Protein AF-0000000067176429 (afdb_homodimer)

Sequence (352 aa):
MGLAAALTGHLAGAGLPWTVAIGMVVPLALAALPRFVLAVVRGARTPGPRESTAADMSGLEFEDYVARIARSCGLPVIMTPLSGDWGVDLIVGRRPHRIAIQCKRQSRPVGAGAVQEVVAGAPMQDCTRTMVVSNNEFTPAARKLAELHGCELVGGDDLPRLRSILRRAAADGSRAMGLAAALTGHLAGAGLPWTVAIGMVVPLALAALPRFVLAVVRGARTPGPRESTAADMSGLEFEDYVARIARSCGLPVIMTPLSGDWGVDLIVGRRPHRIAIQCKRQSRPVGAGAVQEVVAGAPMQDCTRTMVVSNNEFTPAARKLAELHGCELVGGDDLPRLRSILRRAAADGSRA

InterPro domains:
  IPR007560 Restriction endonuclease type IV, Mrr [PF04471] (56-161)
  IPR011335 Restriction endonuclease type II-like [SSF52980] (58-161)
  IPR011856 tRNA endonuclease-like domain superfamily [G3D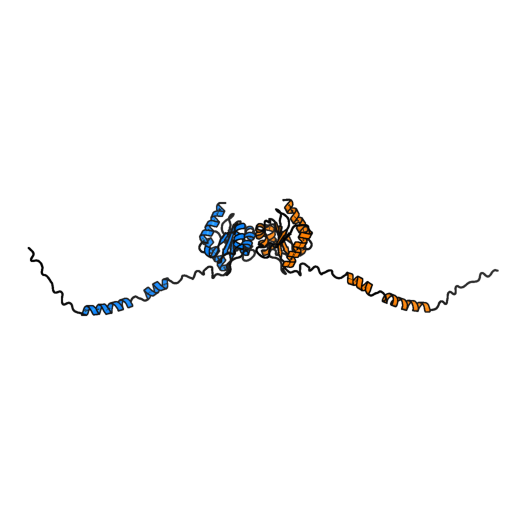SA:3.40.1350.10] (50-169)
  IPR052906 Type IV Methyl-Directed Restriction Enzyme [PTHR30015] (55-162)

pLDDT: mean 80.48, std 24.22, range [22.91, 99.0]

Secondary structure (DSSP, 8-state):
-----------TT--THHHHHHHHHHHHHHHTS-HHHHHHHHHT----S----GGG--HHHHHHHHHHHHHHTT--EEEPPSSS-TT--EEES-TTS-EEEEEE--SS-B-HHHHHHHHHHGGGGT-SEEEEEESS-B-HHHHHHHHHHTEEEE-GGGGGGHHHHHHHHHHHHHH-/---------------THHHHHHHHHHHHHHHTS-HHHHHHHHHT----S----GGG--HHHHHHHHHHHHHHTT--EEEPPSSS-TT--EEES-TTS-EEEEEE--SS-B-HHHHHHHHHHGGGGT-SEEEEEESS-B-HHHHHHHHHHTEEEE-GGGGGGHHHHHHHHHHHHHH-

Nearest PDB structures (foldseek):
  1xmx-assembly1_A  TM=8.021E-01  e=2.270E-04  Vibrio cholerae
  4r28-assembly1_B  TM=6.548E-01  e=1.645E-04  Mycobacterium sp. JLS
  4oc8-assembly1_B  TM=5.443E-01  e=7.238E-04  Azoarcus olearius
  8bao-assembly1_B  TM=6.167E-01  e=5.421E-02  Dysgonamonadaceae bacterium
  6vsu-assembly1_A  TM=4.215E-01  e=5.512E-01  Arabidopsis thaliana

Organism: Mycolicibacterium smegmatis (strain ATCC 700084 / mc(2)155) (NCBI:txid246196)

Radius of gyration: 45.53 Å; Cα contacts (8 Å, |Δi|>4): 513; chains: 2; bounding box: 123×175×111 Å

Structure (mmCIF, N/CA/C/O backbone):
data_AF-0000000067176429-model_v1
#
loop_
_entity.id
_entity.type
_entity.pdbx_description
1 polymer 'Restriction endonuclease family protein'
#
loop_
_atom_site.group_PDB
_atom_site.id
_atom_site.type_symbol
_atom_site.label_atom_id
_atom_site.label_alt_id
_atom_site.label_comp_id
_atom_site.label_asym_id
_atom_site.label_entity_id
_atom_site.label_seq_id
_atom_site.pdbx_PDB_ins_code
_atom_site.Cartn_x
_atom_site.Cartn_y
_atom_site.Cartn_z
_atom_site.occupancy
_atom_site.B_iso_or_equiv
_atom_site.auth_seq_id
_atom_site.auth_comp_id
_atom_site.auth_asym_id
_atom_site.auth_atom_id
_atom_site.pdbx_PDB_model_num
ATOM 1 N N . MET A 1 1 ? 58.906 -79.875 -50.719 1 25.08 1 MET A N 1
ATOM 2 C CA . MET A 1 1 ? 58.625 -78.438 -50.875 1 25.08 1 MET A CA 1
ATOM 3 C C . MET A 1 1 ? 57.344 -78.25 -51.719 1 25.08 1 MET A C 1
ATOM 5 O O . MET A 1 1 ? 56.906 -79.25 -52.375 1 25.08 1 MET A O 1
ATOM 9 N N . GLY A 1 2 ? 57.125 -77.062 -52.344 1 26.03 2 GLY A N 1
ATOM 10 C CA . GLY A 1 2 ? 56.281 -75.875 -52.375 1 26.03 2 GLY A CA 1
ATOM 11 C C . GLY A 1 2 ? 55.375 -75.812 -53.594 1 26.03 2 GLY A C 1
ATOM 12 O O . GLY A 1 2 ? 54.875 -74.75 -53.969 1 26.03 2 GLY A O 1
ATOM 13 N N . LEU A 1 3 ? 55.312 -76.812 -54.406 1 34.38 3 LEU A N 1
ATOM 14 C CA . LEU A 1 3 ? 54.875 -76.438 -55.75 1 34.38 3 LEU A CA 1
ATOM 15 C C . LEU A 1 3 ? 53.406 -76.062 -55.781 1 34.38 3 LEU A C 1
ATOM 17 O O . LEU A 1 3 ? 52.562 -76.938 -55.969 1 34.38 3 LEU A O 1
ATOM 21 N N . ALA A 1 4 ? 52.969 -75.312 -54.562 1 29.77 4 ALA A N 1
ATOM 22 C CA . ALA A 1 4 ? 51.5 -75.188 -54.562 1 29.77 4 ALA A CA 1
ATOM 23 C C . ALA A 1 4 ? 51 -74.562 -55.844 1 29.77 4 ALA A C 1
ATOM 25 O O . ALA A 1 4 ? 51.75 -74 -56.594 1 29.77 4 ALA A O 1
ATOM 26 N N . ALA A 1 5 ? 49.875 -73.688 -55.688 1 30.83 5 ALA A N 1
ATOM 27 C CA . ALA A 1 5 ? 48.438 -73.562 -56 1 30.83 5 ALA A CA 1
ATOM 28 C C . ALA A 1 5 ? 48.188 -72.5 -57.031 1 30.83 5 ALA A C 1
ATOM 30 O O . ALA A 1 5 ? 48.281 -71.312 -56.719 1 30.83 5 ALA A O 1
ATOM 31 N N . ALA A 1 6 ? 48.594 -72.562 -58.219 1 31.81 6 ALA A N 1
ATOM 32 C CA . ALA A 1 6 ? 48.5 -71.5 -59.281 1 31.81 6 ALA A CA 1
ATOM 33 C C . ALA A 1 6 ? 47.062 -71.188 -59.625 1 31.81 6 ALA A C 1
ATOM 35 O O . ALA A 1 6 ? 46.688 -71.125 -60.781 1 31.81 6 ALA A O 1
ATOM 36 N N .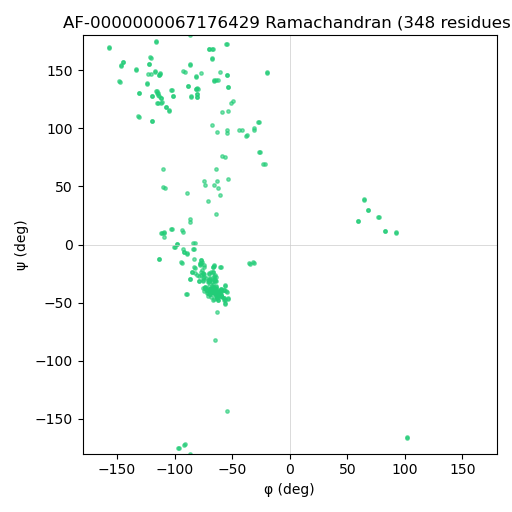 LEU A 1 7 ? 45.969 -71.375 -58.719 1 30.08 7 LEU A N 1
ATOM 37 C CA . LEU A 1 7 ? 44.625 -71.375 -59.344 1 30.08 7 LEU A CA 1
ATOM 38 C C . LEU A 1 7 ? 44.25 -69.938 -59.75 1 30.08 7 LEU A C 1
ATOM 40 O O . LEU A 1 7 ? 43.969 -69.125 -58.906 1 30.08 7 LEU A O 1
ATOM 44 N N . THR A 1 8 ? 45.031 -69.125 -60.469 1 35.91 8 THR A N 1
ATOM 45 C CA . THR A 1 8 ? 44.625 -67.812 -60.812 1 35.91 8 THR A CA 1
ATOM 46 C C . THR A 1 8 ? 43.406 -67.812 -61.719 1 35.91 8 THR A C 1
ATOM 48 O O . THR A 1 8 ? 43.469 -68.25 -62.844 1 35.91 8 THR A O 1
ATOM 51 N N . GLY A 1 9 ? 42.188 -68.312 -61.188 1 29.77 9 GLY A N 1
ATOM 52 C CA . GLY A 1 9 ? 40.969 -68.375 -62 1 29.77 9 GLY A CA 1
ATOM 53 C C . GLY A 1 9 ? 40.531 -67.062 -62.531 1 29.77 9 GLY A C 1
ATOM 54 O O . GLY A 1 9 ? 40.625 -66.062 -61.844 1 29.77 9 GLY A O 1
ATOM 55 N N . HIS A 1 10 ? 40.562 -66.875 -63.875 1 34.16 10 HIS A N 1
ATOM 56 C CA . HIS A 1 10 ? 40.188 -65.875 -64.812 1 34.16 10 HIS A CA 1
ATOM 57 C C . HIS A 1 10 ? 38.75 -65.438 -64.688 1 34.16 10 HIS A C 1
ATOM 59 O O . HIS A 1 10 ? 37.812 -66.188 -65 1 34.16 10 HIS A O 1
ATOM 65 N N . LEU A 1 11 ? 38.25 -64.938 -63.469 1 34.5 11 LEU A N 1
ATOM 66 C CA . LEU A 1 11 ? 36.906 -64.5 -63.344 1 34.5 11 LEU A CA 1
ATOM 67 C C . LEU A 1 11 ? 36.625 -63.344 -64.312 1 34.5 11 LEU A C 1
ATOM 69 O O . LEU A 1 11 ? 35.844 -62.438 -64 1 34.5 11 LEU A O 1
ATOM 73 N N . ALA A 1 12 ? 37.062 -63.344 -65.562 1 33.28 12 ALA A N 1
ATOM 74 C CA . ALA A 1 12 ? 37.062 -62.156 -66.438 1 33.28 12 ALA A CA 1
ATOM 75 C C . ALA A 1 1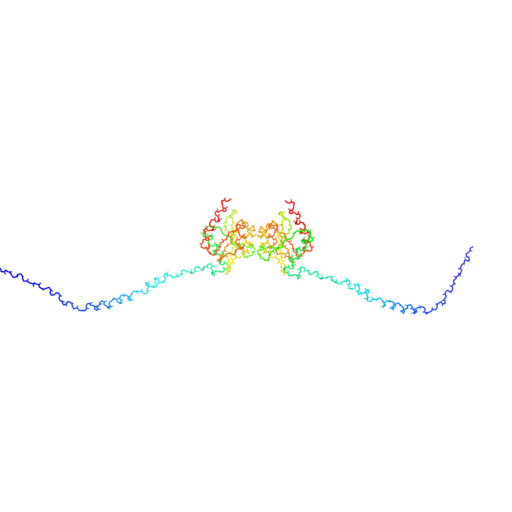2 ? 35.625 -61.688 -66.688 1 33.28 12 ALA A C 1
ATOM 77 O O . ALA A 1 12 ? 35.344 -60.5 -66.75 1 33.28 12 ALA A O 1
ATOM 78 N N . GLY A 1 13 ? 34.719 -62.531 -67.25 1 37.84 13 GLY A N 1
ATOM 79 C CA . GLY A 1 13 ? 33.906 -62.094 -68.375 1 37.84 13 GLY A CA 1
ATOM 80 C C . GLY A 1 13 ? 32.688 -61.312 -67.938 1 37.84 13 GLY A C 1
ATOM 81 O O . GLY A 1 13 ? 31.734 -61.125 -68.688 1 37.84 13 GLY A O 1
ATOM 82 N N . ALA A 1 14 ? 32.25 -61.25 -66.625 1 41.72 14 ALA A N 1
ATOM 83 C CA . ALA A 1 14 ? 30.891 -60.781 -66.438 1 41.72 14 ALA A CA 1
ATOM 84 C C . ALA A 1 14 ? 30.75 -59.312 -66.812 1 41.72 14 ALA A C 1
ATOM 86 O O . ALA A 1 14 ? 31.5 -58.469 -66.312 1 41.72 14 ALA A O 1
ATOM 87 N N . GLY A 1 15 ? 30.188 -58.938 -68 1 37.78 15 GLY A N 1
ATOM 88 C CA . GLY A 1 15 ? 29.953 -57.75 -68.812 1 37.78 15 GLY A CA 1
ATOM 89 C C . GLY A 1 15 ? 29.188 -56.688 -68 1 37.78 15 GLY A C 1
ATOM 90 O O . GLY A 1 15 ? 28.656 -56.938 -66.938 1 37.78 15 GLY A O 1
ATOM 91 N N . LEU A 1 16 ? 29.031 -55.375 -68.625 1 45.28 16 LEU A N 1
ATOM 92 C CA . LEU A 1 16 ? 28.734 -53.969 -68.438 1 45.28 16 LEU A CA 1
ATOM 93 C C . LEU A 1 16 ? 27.281 -53.781 -68 1 45.28 16 LEU A C 1
ATOM 95 O O . LEU A 1 16 ? 26.953 -52.812 -67.312 1 45.28 16 LEU A O 1
ATOM 99 N N . PRO A 1 17 ? 26.406 -54.75 -68.312 1 49.88 17 PRO A N 1
ATOM 100 C CA . PRO A 1 17 ? 25.031 -54.25 -68.25 1 49.88 17 PRO A CA 1
ATOM 101 C C . PRO A 1 17 ? 24.531 -54.062 -66.812 1 49.88 17 PRO A C 1
ATOM 103 O O . PRO A 1 17 ? 23.578 -53.312 -66.625 1 49.88 17 PRO A O 1
ATOM 106 N N . TRP A 1 18 ? 25.25 -54.719 -65.875 1 49.28 18 TRP A N 1
ATOM 107 C CA . TRP A 1 18 ? 24.641 -54.656 -64.562 1 49.28 18 TRP A CA 1
ATOM 108 C C . TRP A 1 18 ? 24.891 -53.312 -63.906 1 49.28 18 TRP A C 1
ATOM 110 O O . TRP A 1 18 ? 24.203 -52.938 -62.938 1 49.28 18 TRP A O 1
ATOM 120 N N . THR A 1 19 ? 25.922 -52.531 -64.438 1 49.88 19 THR A N 1
ATOM 121 C CA . THR A 1 19 ? 26.219 -51.25 -63.812 1 49.88 19 THR A CA 1
ATOM 122 C C . THR A 1 19 ? 25.094 -50.25 -64.062 1 49.88 19 THR A C 1
ATOM 124 O O . THR A 1 19 ? 24.844 -49.375 -63.219 1 49.88 19 THR A O 1
ATOM 127 N N . VAL A 1 20 ? 24.422 -50.438 -65.25 1 48.91 20 VAL A N 1
ATOM 128 C CA . VAL A 1 20 ? 23.484 -49.375 -65.625 1 48.91 20 VAL A CA 1
ATOM 129 C C . VAL A 1 20 ? 22.172 -49.531 -64.875 1 48.91 20 VAL A C 1
ATOM 131 O O . VAL A 1 20 ? 21.469 -48.562 -64.562 1 48.91 20 VAL A O 1
ATOM 134 N N . ALA A 1 21 ? 21.922 -50.844 -64.5 1 49.06 21 ALA A N 1
ATOM 135 C CA . ALA A 1 21 ? 20.609 -51.031 -63.906 1 49.06 21 ALA A CA 1
ATOM 136 C C . ALA A 1 21 ? 20.594 -50.469 -62.469 1 49.06 21 ALA A C 1
ATOM 138 O O . ALA A 1 21 ? 19.594 -49.938 -62 1 49.06 21 ALA A O 1
ATOM 139 N N . ILE A 1 22 ? 21.828 -50.438 -61.844 1 51.81 22 ILE A N 1
ATOM 140 C CA . ILE A 1 22 ? 21.859 -49.969 -60.469 1 51.81 22 ILE A CA 1
ATOM 141 C C . ILE A 1 22 ? 21.703 -48.438 -60.438 1 51.81 22 ILE A C 1
ATOM 143 O O . ILE A 1 22 ? 21.047 -47.906 -59.562 1 51.81 22 ILE A O 1
ATOM 147 N N . GLY A 1 23 ? 22.078 -47.812 -61.531 1 51.22 23 GLY A N 1
ATOM 148 C CA . GLY A 1 23 ? 22.016 -46.344 -61.594 1 51.22 23 GLY A CA 1
ATOM 149 C C . GLY A 1 23 ? 20.609 -45.812 -61.594 1 51.22 23 GLY A C 1
ATOM 150 O O . GLY A 1 23 ? 20.328 -44.75 -61 1 51.22 23 GLY A O 1
ATOM 151 N N . MET A 1 24 ? 19.703 -46.562 -62.375 1 56.19 24 MET A N 1
ATOM 152 C CA . MET A 1 24 ? 18.391 -45.969 -62.562 1 56.19 24 MET A CA 1
ATOM 153 C C . MET A 1 24 ? 17.453 -46.344 -61.406 1 56.19 24 MET A C 1
ATOM 155 O O . MET A 1 24 ? 16.516 -45.625 -61.094 1 56.19 24 MET A O 1
ATOM 159 N N . VAL A 1 25 ? 17.672 -47.531 -60.812 1 55.81 25 VAL A N 1
ATOM 160 C CA . VAL A 1 25 ? 16.688 -48 -59.844 1 55.81 25 VAL A CA 1
ATOM 161 C C . VAL A 1 25 ? 16.875 -47.25 -58.5 1 55.81 25 VAL A C 1
ATOM 163 O O . VAL A 1 25 ? 15.891 -46.969 -57.812 1 55.81 25 VAL A O 1
ATOM 166 N N . VAL A 1 26 ? 18.047 -46.781 -58.219 1 55.97 26 VAL A N 1
ATOM 167 C CA . VAL A 1 26 ? 18.297 -46.125 -56.938 1 55.97 26 VAL A CA 1
ATOM 168 C C . VAL A 1 26 ? 17.562 -44.812 -56.875 1 55.97 26 VAL A C 1
ATOM 170 O O . VAL A 1 26 ? 16.891 -44.5 -55.875 1 55.97 26 VAL A O 1
ATOM 173 N N . PRO A 1 27 ? 17.641 -44 -58 1 60 27 PRO A N 1
ATOM 174 C CA . PRO A 1 27 ? 16.969 -42.688 -57.844 1 60 27 PRO A CA 1
ATOM 175 C C . PRO A 1 27 ? 15.453 -42.844 -57.781 1 60 27 PRO A C 1
ATOM 177 O O . PRO A 1 27 ? 14.797 -42.062 -57.062 1 60 27 PRO A O 1
ATOM 180 N N . LEU A 1 28 ? 14.891 -43.875 -58.406 1 55.25 28 LEU A N 1
ATOM 181 C CA . LEU A 1 28 ? 13.445 -44.031 -58.406 1 55.25 28 LEU A CA 1
ATOM 182 C C . LEU A 1 28 ? 12.961 -44.531 -57.031 1 55.25 28 LEU A C 1
ATOM 184 O O . LEU A 1 28 ? 11.922 -44.094 -56.531 1 55.25 28 LEU A O 1
ATOM 188 N N . ALA A 1 29 ? 13.734 -45.406 -56.406 1 54.59 29 ALA A N 1
ATOM 189 C CA . ALA A 1 29 ? 13.336 -45.875 -55.062 1 54.59 29 ALA A CA 1
ATOM 190 C C . ALA A 1 29 ? 13.43 -44.75 -54.031 1 54.59 29 ALA A C 1
ATOM 192 O O . ALA A 1 29 ? 12.578 -44.625 -53.156 1 54.59 29 ALA A O 1
ATOM 193 N N . LEU A 1 30 ? 14.398 -43.844 -54.25 1 55.56 30 LEU A N 1
ATOM 194 C CA . LEU A 1 30 ? 14.531 -42.719 -53.312 1 55.56 30 LEU A CA 1
ATOM 195 C C . LEU A 1 30 ? 13.43 -41.688 -53.531 1 55.56 30 LEU A C 1
ATOM 197 O O . LEU A 1 30 ? 12.969 -41.062 -52.562 1 55.56 30 LEU A O 1
ATOM 201 N N . ALA A 1 31 ? 12.977 -41.656 -54.812 1 54.16 31 ALA A N 1
ATOM 202 C CA . ALA A 1 31 ? 11.93 -40.656 -55.094 1 54.16 31 ALA A CA 1
ATOM 203 C C . ALA A 1 31 ? 10.586 -41.125 -54.562 1 54.16 31 ALA A C 1
ATOM 205 O O . ALA A 1 31 ? 9.68 -40.312 -54.344 1 54.16 31 ALA A O 1
ATOM 206 N N . ALA A 1 32 ? 10.359 -42.469 -54.375 1 49.16 32 ALA A N 1
ATOM 207 C CA . ALA A 1 32 ? 9.086 -42.938 -53.844 1 49.16 32 ALA A CA 1
ATOM 208 C C . ALA A 1 32 ? 9.062 -42.875 -52.312 1 49.16 32 ALA A C 1
ATOM 210 O O . ALA A 1 32 ? 8.148 -43.406 -51.688 1 49.16 32 ALA A O 1
ATOM 211 N N . LEU A 1 33 ? 10.109 -42.406 -51.688 1 53.41 33 LEU A N 1
ATOM 212 C CA . LEU A 1 33 ? 9.898 -42.156 -50.25 1 53.41 33 LEU A CA 1
ATOM 213 C C . LEU A 1 33 ? 8.688 -41.25 -50.031 1 53.41 33 LEU A C 1
ATOM 215 O O . LEU A 1 33 ? 8.602 -40.188 -50.594 1 53.41 33 LEU A O 1
ATOM 219 N N . PRO A 1 34 ? 7.465 -41.844 -49.75 1 53.75 34 PRO A N 1
ATOM 220 C CA . PRO A 1 34 ? 6.199 -41.125 -49.688 1 53.75 34 PRO A CA 1
ATOM 221 C C . PRO A 1 34 ? 6.27 -39.875 -48.812 1 53.75 34 PRO A C 1
ATOM 223 O O . PRO A 1 34 ? 6.992 -39.844 -47.812 1 53.75 34 PRO A O 1
ATOM 226 N N . ARG A 1 35 ? 5.914 -38.625 -49.406 1 52.69 35 ARG A N 1
ATOM 227 C CA . ARG A 1 35 ? 5.629 -37.344 -48.812 1 52.69 35 ARG A CA 1
ATOM 228 C C . ARG A 1 35 ? 4.91 -37.5 -47.469 1 52.69 35 ARG A C 1
ATOM 230 O O . ARG A 1 35 ? 4.816 -36.562 -46.688 1 52.69 35 ARG A O 1
ATOM 237 N N . PHE A 1 36 ? 4.367 -38.688 -47.188 1 50.31 36 PHE A N 1
ATOM 238 C CA . PHE A 1 36 ? 3.67 -38.938 -45.938 1 50.31 36 PHE A CA 1
ATOM 239 C C . PHE A 1 36 ? 4.656 -39 -44.781 1 50.31 36 PHE A C 1
ATOM 241 O O . PHE A 1 36 ? 4.391 -38.469 -43.688 1 50.31 36 PHE A O 1
ATOM 248 N N . VAL A 1 37 ? 5.828 -39.688 -45.062 1 53.03 37 VAL A N 1
ATOM 249 C CA . VAL A 1 37 ? 6.812 -39.75 -43.969 1 53.03 37 VAL A CA 1
ATOM 250 C C . VAL A 1 37 ? 7.332 -38.344 -43.688 1 53.03 37 VAL A C 1
ATOM 252 O O . VAL A 1 37 ? 7.496 -37.938 -42.531 1 53.03 37 VAL A O 1
ATOM 255 N N . LEU A 1 38 ? 7.48 -37.594 -44.781 1 52.19 38 LEU A N 1
ATOM 256 C CA . LEU A 1 38 ? 7.914 -36.219 -44.562 1 52.19 38 LEU A CA 1
ATOM 257 C C . LEU A 1 38 ? 6.809 -35.406 -43.906 1 52.19 38 LEU A C 1
ATOM 259 O O . LEU A 1 38 ? 7.074 -34.625 -43 1 52.19 38 LEU A O 1
ATOM 263 N N . ALA A 1 39 ? 5.52 -35.656 -44.312 1 49.22 39 ALA A N 1
ATOM 264 C CA . ALA A 1 39 ? 4.398 -34.906 -43.719 1 49.22 39 ALA A CA 1
ATOM 265 C C . ALA A 1 39 ? 4.18 -35.312 -42.281 1 49.22 39 ALA A C 1
ATOM 267 O O . ALA A 1 39 ? 3.861 -34.469 -41.438 1 49.22 39 ALA A O 1
ATOM 268 N N . VAL A 1 40 ? 4.352 -36.531 -41.906 1 47.34 40 VAL A N 1
ATOM 269 C CA . VAL A 1 40 ? 4.227 -37 -40.531 1 47.34 40 VAL A CA 1
ATOM 270 C C . VAL A 1 40 ? 5.34 -36.406 -39.688 1 47.34 40 VAL A C 1
ATOM 272 O O . VAL A 1 40 ? 5.098 -35.969 -38.562 1 47.34 40 VAL A O 1
ATOM 275 N N . VAL A 1 41 ? 6.559 -36.344 -40.25 1 49.06 41 VAL A N 1
ATOM 276 C CA . VAL A 1 41 ? 7.664 -35.75 -39.469 1 49.06 41 VAL A CA 1
ATOM 277 C C . VAL A 1 41 ? 7.477 -34.25 -39.375 1 49.06 41 VAL A C 1
ATOM 279 O O . VAL A 1 41 ? 7.758 -33.656 -38.344 1 49.06 41 VAL A O 1
ATOM 282 N N . ARG A 1 42 ? 7.02 -33.656 -40.469 1 48.47 42 ARG A N 1
ATOM 283 C CA . ARG A 1 42 ? 6.758 -32.219 -40.406 1 48.47 42 ARG A CA 1
ATOM 284 C C . ARG A 1 42 ? 5.492 -31.938 -39.594 1 48.47 42 ARG A C 1
ATOM 286 O O . ARG A 1 42 ? 5.348 -30.844 -39 1 48.47 42 ARG A O 1
ATOM 293 N N . GLY A 1 43 ? 4.484 -32.812 -39.75 1 45.94 43 GLY A N 1
ATOM 294 C CA . GLY A 1 43 ? 3.262 -32.625 -39 1 45.94 43 GLY A CA 1
ATOM 295 C C . GLY A 1 43 ? 3.467 -32.781 -37.5 1 45.94 43 GLY A C 1
ATOM 296 O O . GLY A 1 43 ? 2.604 -32.406 -36.688 1 45.94 43 GLY A O 1
ATOM 297 N N . ALA A 1 44 ? 4.367 -33.562 -37.094 1 46.12 44 ALA A N 1
ATOM 298 C CA . ALA A 1 44 ? 4.586 -33.781 -35.656 1 46.12 44 ALA A CA 1
ATOM 299 C C . ALA A 1 44 ? 5.055 -32.5 -35 1 46.12 44 ALA A C 1
ATOM 301 O O . ALA A 1 44 ? 5.098 -32.406 -33.75 1 46.12 44 ALA A O 1
ATOM 302 N N . ARG A 1 45 ? 5.695 -31.609 -35.75 1 45.31 45 ARG A N 1
ATOM 303 C CA . ARG A 1 45 ? 6.07 -30.406 -35.031 1 45.31 45 ARG A CA 1
ATOM 304 C C . ARG A 1 45 ? 4.934 -29.375 -35.031 1 45.31 45 ARG A C 1
ATOM 306 O O . ARG A 1 45 ? 4.98 -28.406 -35.781 1 45.31 45 ARG A O 1
ATOM 313 N N . THR A 1 46 ? 3.725 -29.766 -35.281 1 42.12 46 THR A N 1
ATOM 314 C CA . THR A 1 46 ? 2.783 -28.688 -35 1 42.12 46 THR A CA 1
ATOM 315 C C . THR A 1 46 ? 3.141 -27.953 -33.719 1 42.12 46 THR A C 1
ATOM 317 O O . THR A 1 46 ? 3.318 -28.594 -32.656 1 42.12 46 THR A O 1
ATOM 320 N N . PRO A 1 47 ? 3.814 -26.781 -33.719 1 41.66 47 PRO A N 1
ATOM 321 C CA . PRO A 1 47 ? 3.949 -26.172 -32.406 1 41.66 47 PRO A CA 1
ATOM 322 C C . PRO A 1 47 ? 2.695 -26.328 -31.531 1 41.66 47 PRO A C 1
ATOM 324 O O . PRO A 1 47 ? 1.578 -26.297 -32.062 1 41.66 47 PRO A O 1
ATOM 327 N N . GLY A 1 48 ? 2.482 -27.266 -30.688 1 39.69 48 GLY A N 1
ATOM 328 C CA . GLY A 1 48 ? 1.335 -27.219 -29.797 1 39.69 48 GLY A CA 1
ATOM 329 C C . GLY A 1 48 ? 0.755 -25.828 -29.641 1 39.69 48 GLY A C 1
ATOM 330 O O . GLY A 1 48 ? 1.346 -24.844 -30.094 1 39.69 48 GLY A O 1
ATOM 331 N N . PRO A 1 49 ? -0.589 -25.625 -29.422 1 43.34 49 PRO A N 1
ATOM 332 C CA . PRO A 1 49 ? -1.086 -24.266 -29.219 1 43.34 49 PRO A CA 1
ATOM 333 C C . PRO A 1 49 ? -0.059 -23.359 -28.547 1 43.34 49 PRO A C 1
ATOM 335 O O . PRO A 1 49 ? 0.643 -23.797 -27.625 1 43.34 49 PRO A O 1
ATOM 338 N N . ARG A 1 50 ? 0.655 -22.516 -29.219 1 46.16 50 ARG A N 1
ATOM 339 C CA . ARG A 1 50 ? 1.562 -21.516 -28.656 1 46.16 50 ARG A CA 1
ATOM 340 C C . ARG A 1 50 ? 1.18 -21.172 -27.219 1 46.16 50 ARG A C 1
ATOM 342 O O . ARG A 1 50 ? 0.12 -20.578 -26.984 1 46.16 50 ARG A O 1
ATOM 349 N N . GLU A 1 51 ? 1.34 -22.078 -26.219 1 50.12 51 GLU A N 1
ATOM 350 C CA . GLU A 1 51 ? 1.194 -21.609 -24.844 1 50.12 51 GLU A CA 1
ATOM 351 C C . GLU A 1 51 ? 1.53 -20.125 -24.734 1 50.12 51 GLU A C 1
ATOM 353 O O . GLU A 1 51 ? 2.65 -19.719 -25.031 1 50.12 51 GLU A O 1
ATOM 358 N N . SER A 1 52 ? 0.487 -19.281 -25.156 1 55.34 52 SER A N 1
ATOM 359 C CA . SER A 1 52 ? 0.727 -17.859 -24.969 1 55.34 52 SER A CA 1
ATOM 360 C C . SER A 1 52 ? 1.688 -17.609 -23.812 1 55.34 52 SER A C 1
ATOM 362 O O . SER A 1 52 ? 1.491 -18.125 -22.719 1 55.34 52 SER A O 1
ATOM 364 N N . THR A 1 53 ? 2.877 -17.266 -24.156 1 70.5 53 THR A N 1
ATOM 365 C CA . THR A 1 53 ? 3.855 -16.891 -23.141 1 70.5 53 THR A CA 1
ATOM 366 C C . THR A 1 53 ? 3.303 -15.789 -22.234 1 70.5 53 THR A C 1
ATOM 368 O O . THR A 1 53 ? 2.363 -15.086 -22.625 1 70.5 53 THR A O 1
ATOM 371 N N . ALA A 1 54 ? 3.443 -15.852 -20.984 1 74.31 54 ALA A N 1
ATOM 372 C CA . ALA A 1 54 ? 3.043 -14.828 -20.031 1 74.31 54 ALA A CA 1
ATOM 373 C C . ALA A 1 54 ? 3.15 -13.43 -20.625 1 74.31 54 ALA A C 1
ATOM 375 O O . ALA A 1 54 ? 2.396 -12.523 -20.266 1 74.31 54 ALA A O 1
ATOM 376 N N . ALA A 1 55 ? 3.85 -13.328 -21.719 1 74.69 55 ALA A N 1
ATOM 377 C CA . ALA A 1 55 ? 4.102 -12.023 -22.328 1 74.69 55 ALA A CA 1
ATOM 378 C C . ALA A 1 55 ? 2.928 -11.578 -23.188 1 74.69 55 ALA A C 1
ATOM 380 O O . ALA A 1 55 ? 2.734 -10.383 -23.422 1 74.69 55 ALA A O 1
ATOM 381 N N . ASP A 1 56 ? 2.113 -12.461 -23.594 1 84.06 56 ASP A N 1
ATOM 382 C CA . ASP A 1 56 ? 1.062 -12.102 -24.547 1 84.06 56 ASP A CA 1
ATOM 383 C C . ASP A 1 56 ? -0.31 -12.125 -23.875 1 84.06 56 ASP A C 1
ATOM 385 O O . ASP A 1 56 ? -1.326 -11.859 -24.516 1 84.06 56 ASP A O 1
ATOM 389 N N . MET A 1 57 ? -0.245 -12.227 -22.688 1 92.06 57 MET A N 1
ATOM 390 C CA . MET A 1 57 ? -1.492 -12.359 -21.953 1 92.06 57 MET A CA 1
ATOM 391 C C . MET A 1 57 ? -2.008 -10.992 -21.5 1 92.06 57 MET A C 1
ATOM 393 O O . MET A 1 57 ? -1.223 -10.07 -21.297 1 92.06 57 MET A O 1
ATOM 397 N N . SER A 1 58 ? -3.35 -10.953 -21.438 1 95.06 58 SER A N 1
ATOM 398 C CA . SER A 1 58 ? -3.93 -9.828 -20.719 1 95.06 58 SER A CA 1
ATOM 399 C C . SER A 1 58 ? -3.676 -9.953 -19.219 1 95.06 58 SER A C 1
ATOM 401 O O . SER A 1 58 ? -3.207 -10.992 -18.734 1 95.06 58 SER A O 1
ATOM 403 N N . GLY A 1 59 ? -3.941 -8.867 -18.5 1 95 59 GLY A N 1
ATOM 404 C CA . GLY A 1 59 ? -3.846 -8.938 -17.062 1 95 59 GLY A CA 1
ATOM 405 C C . GLY A 1 59 ? -4.664 -10.062 -16.453 1 95 59 GLY A C 1
ATOM 406 O O . GLY A 1 59 ? -4.156 -10.852 -15.656 1 95 59 GLY A O 1
ATOM 407 N N . LEU A 1 60 ? -5.875 -10.203 -16.859 1 94.44 60 LEU A N 1
ATOM 408 C CA . LEU A 1 60 ? -6.777 -11.227 -16.344 1 94.44 60 LEU A CA 1
ATOM 409 C C . LEU A 1 60 ? -6.289 -12.617 -16.719 1 94.44 60 LEU A C 1
ATOM 411 O O . LEU A 1 60 ? -6.375 -13.547 -15.914 1 94.44 60 LEU A O 1
ATOM 415 N N . GLU A 1 61 ? -5.801 -12.75 -17.906 1 96.19 61 GLU A N 1
ATOM 416 C CA . GLU A 1 61 ? -5.246 -14.031 -18.344 1 96.19 61 GLU A CA 1
ATOM 417 C C . GLU A 1 61 ? -4.02 -14.406 -17.516 1 96.19 61 GLU A C 1
ATOM 419 O O . GLU A 1 61 ? -3.793 -15.586 -17.234 1 96.19 61 GLU A O 1
ATOM 424 N N . PHE A 1 62 ? -3.234 -13.422 -17.219 1 97.94 62 PHE A N 1
ATOM 425 C CA . PHE A 1 62 ? -2.043 -13.664 -16.422 1 97.94 62 PHE A CA 1
ATOM 426 C C . PHE A 1 62 ? -2.424 -14.125 -15.016 1 97.94 62 PHE A C 1
ATOM 428 O O . PHE A 1 62 ? -1.797 -15.031 -14.461 1 97.94 62 PHE A O 1
ATOM 435 N N . GLU A 1 63 ? -3.436 -13.523 -14.406 1 97.81 63 GLU A N 1
ATOM 436 C CA . GLU A 1 63 ? -3.939 -14 -13.117 1 97.81 63 GLU A CA 1
ATOM 437 C C . GLU A 1 63 ? -4.359 -15.461 -13.195 1 97.81 63 GLU A C 1
ATOM 439 O O . GLU A 1 63 ? -4.023 -16.25 -12.312 1 97.81 63 GLU A O 1
ATOM 444 N N . ASP A 1 64 ? -5.07 -15.773 -14.219 1 97.5 64 ASP A N 1
ATOM 445 C CA . ASP A 1 64 ? -5.52 -17.141 -14.422 1 97.5 64 ASP A CA 1
ATOM 446 C C . ASP A 1 64 ? -4.332 -18.094 -14.586 1 97.5 64 ASP A C 1
ATOM 448 O O . ASP A 1 64 ? -4.367 -19.234 -14.109 1 97.5 64 ASP A O 1
ATOM 452 N N . TYR A 1 65 ? -3.412 -17.562 -15.32 1 97.94 65 TYR A N 1
ATOM 453 C CA . TYR A 1 65 ? -2.189 -18.328 -15.523 1 97.94 65 TYR A CA 1
ATOM 454 C C . TYR A 1 65 ? -1.536 -18.688 -14.195 1 97.94 65 TYR A C 1
ATOM 456 O O . TYR A 1 65 ? -1.191 -19.844 -13.953 1 97.94 65 TYR A O 1
ATOM 464 N N . VAL A 1 66 ? -1.382 -17.75 -13.289 1 98.62 66 VAL A N 1
ATOM 465 C CA . VAL A 1 66 ? -0.779 -17.969 -11.977 1 98.62 66 VAL A CA 1
ATOM 466 C C . VAL A 1 66 ? -1.64 -18.922 -11.164 1 98.62 66 VAL A C 1
ATOM 468 O O . VAL A 1 66 ? -1.119 -19.844 -10.516 1 98.62 66 VAL A O 1
ATOM 471 N N . ALA A 1 67 ? -2.941 -18.766 -11.195 1 98.75 67 ALA A N 1
ATOM 472 C CA . ALA A 1 67 ? -3.873 -19.625 -10.469 1 98.75 67 ALA A CA 1
ATOM 473 C C . ALA A 1 67 ? -3.754 -21.078 -10.93 1 98.75 67 ALA A C 1
ATOM 475 O O . ALA A 1 67 ? -3.764 -22 -10.109 1 98.75 67 ALA A O 1
ATOM 476 N N . ARG A 1 68 ? -3.654 -21.266 -12.219 1 98.38 68 ARG A N 1
ATOM 477 C CA . ARG A 1 68 ? -3.537 -22.609 -12.773 1 98.38 68 ARG A CA 1
ATOM 478 C C . ARG A 1 68 ? -2.271 -23.297 -12.281 1 98.38 68 ARG A C 1
ATOM 480 O O . ARG A 1 68 ? -2.295 -24.484 -11.945 1 98.38 68 ARG A O 1
ATOM 487 N N . ILE A 1 69 ? -1.219 -22.547 -12.258 1 98.25 69 ILE A N 1
ATOM 488 C CA . ILE A 1 69 ? 0.037 -23.109 -11.781 1 98.25 69 ILE A CA 1
ATOM 489 C C . ILE A 1 69 ? -0.103 -23.516 -10.312 1 98.25 69 ILE A C 1
ATOM 491 O O . ILE A 1 69 ? 0.311 -24.594 -9.914 1 98.25 69 ILE A O 1
ATOM 495 N N . ALA A 1 70 ? -0.709 -22.656 -9.477 1 98.56 70 ALA A N 1
ATOM 496 C CA . ALA A 1 70 ? -0.908 -22.969 -8.062 1 98.56 70 ALA A CA 1
ATOM 497 C C . ALA A 1 70 ? -1.757 -24.219 -7.887 1 98.56 70 ALA A C 1
ATOM 499 O O . ALA A 1 70 ? -1.429 -25.094 -7.082 1 98.56 70 ALA A O 1
ATOM 500 N N . ARG A 1 71 ? -2.818 -24.344 -8.688 1 98.31 71 ARG A N 1
ATOM 501 C CA . ARG A 1 71 ? -3.699 -25.516 -8.617 1 98.31 71 ARG A CA 1
ATOM 502 C C . ARG A 1 71 ? -2.965 -26.781 -9.023 1 98.31 71 ARG A C 1
ATOM 504 O O . ARG A 1 71 ? -3.189 -27.844 -8.445 1 98.31 71 ARG A O 1
ATOM 511 N N . SER A 1 72 ? -2.131 -26.578 -9.992 1 97.25 72 SER A N 1
ATOM 512 C CA . SER A 1 72 ? -1.394 -27.734 -10.477 1 97.25 72 SER A CA 1
ATOM 513 C C . SER A 1 72 ? -0.432 -28.266 -9.414 1 97.25 72 SER A C 1
ATOM 515 O O . SER A 1 72 ? 0.026 -29.406 -9.492 1 97.25 72 SER A O 1
ATOM 517 N N . CYS A 1 73 ? -0.118 -27.406 -8.414 1 95.5 73 CYS A N 1
ATOM 518 C CA . CYS A 1 73 ? 0.708 -27.797 -7.281 1 95.5 73 CYS A CA 1
ATOM 519 C C . CYS A 1 73 ? -0.128 -28.484 -6.211 1 95.5 73 CYS A C 1
ATOM 521 O O . CYS A 1 73 ? 0.398 -28.891 -5.172 1 95.5 73 CYS A O 1
ATOM 523 N N . GLY A 1 74 ? -1.369 -28.531 -6.453 1 96.88 74 GLY A N 1
ATOM 524 C CA . GLY A 1 74 ? -2.254 -29.094 -5.445 1 96.88 74 GLY A CA 1
ATOM 525 C C . GLY A 1 74 ? -2.645 -28.109 -4.367 1 96.88 74 GLY A C 1
ATOM 526 O O . GLY A 1 74 ? -3.148 -28.484 -3.312 1 96.88 74 GLY A O 1
ATOM 527 N N . LEU A 1 75 ? -2.365 -26.844 -4.559 1 97.56 75 LEU A N 1
ATOM 528 C CA . LEU A 1 75 ? -2.684 -25.828 -3.564 1 97.56 75 LEU A CA 1
ATOM 529 C C . LEU A 1 75 ? -4.09 -25.281 -3.777 1 97.56 75 LEU A C 1
ATOM 531 O O . LEU A 1 75 ? -4.512 -25.062 -4.918 1 97.56 75 LEU A O 1
ATOM 535 N N . PRO A 1 76 ? -4.828 -25.125 -2.703 1 97.88 76 PRO A N 1
ATOM 536 C CA . PRO A 1 76 ? -6.105 -24.438 -2.859 1 97.88 76 PRO A CA 1
ATOM 537 C C . PRO A 1 76 ? -5.934 -22.984 -3.301 1 97.88 76 PRO A C 1
ATOM 539 O O . PRO A 1 76 ? -5 -22.297 -2.865 1 97.88 76 PRO A O 1
ATOM 542 N N . VAL A 1 77 ? -6.859 -22.562 -4.195 1 98.62 77 VAL A N 1
ATOM 543 C CA . VAL A 1 77 ? -6.785 -21.219 -4.746 1 98.62 77 VAL A CA 1
ATOM 544 C C . VAL A 1 77 ? -8.148 -20.531 -4.637 1 98.62 77 VAL A C 1
ATOM 546 O O . VAL A 1 77 ? -9.172 -21.125 -4.977 1 98.62 77 VAL A O 1
ATOM 549 N N . ILE A 1 78 ? -8.164 -19.344 -4.129 1 98.19 78 ILE A N 1
ATOM 550 C CA . ILE A 1 78 ? -9.328 -18.453 -4.168 1 98.19 78 ILE A CA 1
ATOM 551 C C . ILE A 1 78 ? -9.023 -17.234 -5.027 1 98.19 78 ILE A C 1
ATOM 553 O O . ILE A 1 78 ? -8.062 -16.516 -4.762 1 98.19 78 ILE A O 1
ATOM 557 N N . MET A 1 79 ? -9.828 -17.031 -6.066 1 98.06 79 MET A N 1
ATOM 558 C CA . MET A 1 79 ? -9.734 -15.797 -6.824 1 98.06 79 MET A CA 1
ATOM 559 C C . MET A 1 79 ? -10.5 -14.672 -6.129 1 98.06 79 MET A C 1
ATOM 561 O O . MET A 1 79 ? -11.633 -14.867 -5.688 1 98.06 79 MET A O 1
ATOM 565 N N . THR A 1 80 ? -9.859 -13.523 -6.039 1 96.62 80 THR A N 1
ATOM 566 C CA . THR A 1 80 ? -10.586 -12.414 -5.422 1 96.62 80 THR A CA 1
ATOM 567 C C . THR A 1 80 ? -11.422 -11.672 -6.457 1 96.62 80 THR A C 1
ATOM 569 O O . THR A 1 80 ? -11.133 -11.734 -7.656 1 96.62 80 THR A O 1
ATOM 572 N N . PRO A 1 81 ? -12.422 -11.047 -6.004 1 91.62 81 PRO A N 1
ATOM 573 C CA . PRO A 1 81 ? -13.305 -10.359 -6.957 1 91.62 81 PRO A CA 1
ATOM 574 C C . PRO A 1 81 ? -12.625 -9.172 -7.637 1 91.62 81 PRO A C 1
ATOM 576 O O . PRO A 1 81 ? -11.555 -8.742 -7.211 1 91.62 81 PRO A O 1
ATOM 579 N N . LEU A 1 82 ? -13.273 -8.719 -8.625 1 82.44 82 LEU A N 1
ATOM 580 C CA . LEU A 1 82 ? -12.727 -7.629 -9.43 1 82.44 82 LEU A CA 1
ATOM 581 C C . LEU A 1 82 ? -12.711 -6.324 -8.641 1 82.44 82 LEU A C 1
ATOM 583 O O . LEU A 1 82 ? -11.859 -5.461 -8.867 1 82.44 82 LEU A O 1
ATOM 587 N N . SER A 1 83 ? -13.688 -6.191 -7.707 1 85.06 83 SER A N 1
ATOM 588 C CA . SER A 1 83 ? -13.742 -5.02 -6.84 1 85.06 83 SER A CA 1
ATOM 589 C C . SER A 1 83 ? -13.703 -5.422 -5.367 1 85.06 83 SER A C 1
ATOM 591 O O . SER A 1 83 ? -14.148 -6.512 -5.004 1 85.06 83 SER A O 1
ATOM 593 N N . GLY A 1 84 ? -13.086 -4.539 -4.633 1 88.62 84 GLY A N 1
ATOM 594 C CA . GLY A 1 84 ? -13 -4.863 -3.219 1 88.62 84 GLY A CA 1
ATOM 595 C C . GLY A 1 84 ? -11.945 -5.91 -2.912 1 88.62 84 GLY A C 1
ATOM 596 O O . GLY A 1 84 ? -12.094 -6.691 -1.971 1 88.62 84 GLY A O 1
ATOM 597 N N . ASP A 1 85 ? -11 -5.992 -3.812 1 92.31 85 ASP A N 1
ATOM 598 C CA . ASP A 1 85 ? -9.992 -7.035 -3.682 1 92.31 85 ASP A CA 1
ATOM 599 C C . ASP A 1 85 ? -8.805 -6.551 -2.85 1 92.31 85 ASP A C 1
ATOM 601 O O . ASP A 1 85 ? -7.922 -7.336 -2.502 1 92.31 85 ASP A O 1
ATOM 605 N N . TRP A 1 86 ? -8.734 -5.312 -2.502 1 96.5 86 TRP A N 1
ATOM 606 C CA . TRP A 1 86 ? -7.742 -4.688 -1.626 1 96.5 86 TRP A CA 1
ATOM 607 C C . TRP A 1 86 ? -6.336 -4.859 -2.188 1 96.5 86 TRP A C 1
ATOM 609 O O . TRP A 1 86 ? -5.359 -4.898 -1.434 1 96.5 86 TRP A O 1
ATOM 619 N N . GLY A 1 87 ? -6.191 -5.141 -3.494 1 97.06 87 GLY A N 1
ATOM 620 C CA . GLY A 1 87 ? -4.879 -5.297 -4.105 1 97.06 87 GLY A CA 1
ATOM 621 C C . GLY A 1 87 ? -4.395 -6.734 -4.121 1 97.06 87 GLY A C 1
ATOM 622 O O . GLY A 1 87 ? -3.23 -7 -4.418 1 97.06 87 GLY A O 1
ATOM 623 N N . VAL A 1 88 ? -5.344 -7.641 -3.768 1 98.62 88 VAL A N 1
ATOM 624 C CA . VAL A 1 88 ? -5.043 -9.07 -3.779 1 98.62 88 VAL A CA 1
ATOM 625 C C . VAL A 1 88 ? -5.816 -9.75 -4.902 1 98.62 88 VAL A C 1
ATOM 627 O O . VAL A 1 88 ? -7.051 -9.75 -4.902 1 98.62 88 VAL A O 1
ATOM 630 N N . ASP A 1 89 ? -5.07 -10.391 -5.762 1 98.38 89 ASP A N 1
ATOM 631 C CA . ASP A 1 89 ? -5.727 -11.016 -6.91 1 98.38 89 ASP A CA 1
ATOM 632 C C . ASP A 1 89 ? -6.141 -12.445 -6.594 1 98.38 89 ASP A C 1
ATOM 634 O O . ASP A 1 89 ? -7.227 -12.891 -6.977 1 98.38 89 ASP A O 1
ATOM 638 N N . LEU A 1 90 ? -5.32 -13.164 -5.953 1 98.31 90 LEU A N 1
ATOM 639 C CA . LEU A 1 90 ? -5.668 -14.523 -5.566 1 98.31 90 LEU A CA 1
ATOM 640 C C . LEU A 1 90 ? -5.02 -14.898 -4.238 1 98.31 90 LEU A C 1
ATOM 642 O O . LEU A 1 90 ? -4.074 -14.234 -3.799 1 98.31 90 LEU A O 1
ATOM 646 N N . ILE A 1 91 ? -5.605 -15.812 -3.543 1 98.69 91 ILE A N 1
ATOM 647 C CA . ILE A 1 91 ? -5.133 -16.359 -2.275 1 98.69 91 ILE A CA 1
ATOM 648 C C . ILE A 1 91 ? -4.781 -17.828 -2.445 1 98.69 91 ILE A C 1
ATOM 650 O O . ILE A 1 91 ? -5.574 -18.609 -2.99 1 98.69 91 ILE A O 1
ATOM 654 N N . VAL A 1 92 ? -3.604 -18.203 -1.982 1 98.56 92 VAL A N 1
ATOM 655 C CA . VAL A 1 92 ? -3.115 -19.562 -2.17 1 98.56 92 VAL A CA 1
ATOM 656 C C . VAL A 1 92 ? -2.777 -20.188 -0.814 1 98.56 92 VAL A C 1
ATOM 658 O O . VAL A 1 92 ? -2.191 -19.531 0.047 1 98.56 92 VAL A O 1
ATOM 661 N N . GLY A 1 93 ? -3.146 -21.453 -0.69 1 96.69 93 GLY A N 1
ATOM 662 C CA . GLY A 1 93 ? -2.791 -22.156 0.53 1 96.69 93 GLY A CA 1
ATOM 663 C C . GLY A 1 93 ? -3.943 -22.281 1.511 1 96.69 93 GLY A C 1
ATOM 664 O O . GLY A 1 93 ? -5.098 -22.047 1.147 1 96.69 93 GLY A O 1
ATOM 665 N N . ARG A 1 94 ? -3.582 -22.656 2.77 1 94.06 94 ARG A N 1
ATOM 666 C CA . ARG A 1 94 ? -4.586 -22.906 3.797 1 94.06 94 ARG A CA 1
ATOM 667 C C . ARG A 1 94 ? -4.359 -22.016 5.016 1 94.06 94 ARG A C 1
ATOM 669 O O . ARG A 1 94 ? -3.229 -21.609 5.289 1 94.06 94 ARG A O 1
ATOM 676 N N . ARG A 1 95 ? -5.449 -21.828 5.68 1 91.56 95 ARG A N 1
ATOM 677 C CA . ARG A 1 95 ? -5.344 -21.094 6.934 1 91.56 95 ARG A CA 1
ATOM 678 C C . ARG A 1 95 ? -4.531 -21.875 7.961 1 91.56 95 ARG A C 1
ATOM 680 O O . ARG A 1 95 ? -4.633 -23.094 8.039 1 91.56 95 ARG A O 1
ATOM 687 N N . PRO A 1 96 ? -3.721 -21.234 8.727 1 90.44 96 PRO A N 1
ATOM 688 C CA . PRO A 1 96 ? -3.51 -19.781 8.828 1 90.44 96 PRO A CA 1
ATOM 689 C C . PRO A 1 96 ? -2.365 -19.297 7.941 1 90.44 96 PRO A C 1
ATOM 691 O O . PRO A 1 96 ? -1.956 -18.125 8.039 1 90.44 96 PRO A O 1
ATOM 694 N N . HIS A 1 97 ? -1.853 -20.109 7.016 1 91.38 97 HIS A N 1
ATOM 695 C CA . HIS A 1 97 ? -0.654 -19.766 6.262 1 91.38 97 HIS A CA 1
ATOM 696 C C . HIS A 1 97 ? -0.99 -19.469 4.805 1 91.38 97 HIS A C 1
ATOM 698 O O . HIS A 1 97 ? -0.335 -19.969 3.893 1 91.38 97 HIS A O 1
ATOM 704 N N . ARG A 1 98 ? -2 -18.609 4.648 1 97.12 98 ARG A N 1
ATOM 705 C CA . ARG A 1 98 ? -2.414 -18.234 3.301 1 97.12 98 ARG A CA 1
ATOM 706 C C . ARG A 1 98 ? -1.507 -17.156 2.73 1 97.12 98 ARG A C 1
ATOM 708 O O . ARG A 1 98 ? -1.046 -16.281 3.463 1 97.12 98 ARG A O 1
ATOM 715 N N . ILE A 1 99 ? -1.267 -17.219 1.475 1 98.62 99 ILE A N 1
ATOM 716 C CA . ILE A 1 99 ? -0.446 -16.266 0.741 1 98.62 99 ILE A CA 1
ATOM 717 C C . ILE A 1 99 ? -1.336 -15.383 -0.126 1 98.62 99 ILE A C 1
ATOM 719 O O . ILE A 1 99 ? -2.088 -15.883 -0.967 1 98.62 99 ILE A O 1
ATOM 723 N N . ALA A 1 100 ? -1.33 -14.102 0.126 1 98.88 100 ALA A N 1
ATOM 724 C CA . ALA A 1 100 ? -1.954 -13.125 -0.76 1 98.88 100 ALA A CA 1
ATOM 725 C C . ALA A 1 100 ? -1.05 -12.805 -1.946 1 98.88 100 ALA A C 1
ATOM 727 O O . ALA A 1 100 ? 0.112 -12.43 -1.767 1 98.88 100 ALA A O 1
ATOM 728 N N . ILE A 1 101 ? -1.587 -12.938 -3.164 1 98.94 101 ILE A N 1
ATOM 729 C CA . ILE A 1 101 ? -0.775 -12.719 -4.359 1 98.94 101 ILE A CA 1
ATOM 730 C C . ILE A 1 101 ? -1.365 -11.578 -5.184 1 98.94 101 ILE A C 1
ATOM 732 O O . ILE A 1 101 ? -2.57 -11.555 -5.445 1 98.94 101 ILE A O 1
ATOM 736 N N . GLN A 1 102 ? -0.544 -10.625 -5.512 1 98.81 102 GLN A N 1
ATOM 737 C CA . GLN A 1 102 ? -0.843 -9.625 -6.531 1 98.81 102 GLN A CA 1
ATOM 738 C C . GLN A 1 102 ? -0.142 -9.945 -7.844 1 98.81 102 GLN A C 1
ATOM 740 O O . GLN A 1 102 ? 1.065 -10.203 -7.867 1 98.81 102 GLN A O 1
ATOM 745 N N . CYS A 1 103 ? -0.875 -9.977 -8.93 1 98.5 103 CYS A N 1
ATOM 746 C CA . CYS A 1 103 ? -0.326 -10.211 -10.258 1 98.5 103 CYS A CA 1
ATOM 747 C C . CYS A 1 103 ? -0.221 -8.914 -11.047 1 98.5 103 CYS A C 1
ATOM 749 O O . CYS A 1 103 ? -1.15 -8.109 -11.047 1 98.5 103 CYS A O 1
ATOM 751 N N . LYS A 1 104 ? 0.921 -8.742 -11.648 1 98 104 LYS A N 1
ATOM 752 C CA . LYS A 1 104 ? 1.135 -7.586 -12.508 1 98 104 LYS A CA 1
ATOM 753 C C . LYS A 1 104 ? 1.741 -8 -13.844 1 98 104 LYS A C 1
ATOM 755 O O . LYS A 1 104 ? 2.871 -8.5 -13.898 1 98 104 LYS A O 1
ATOM 760 N N . ARG A 1 105 ? 0.909 -7.863 -14.836 1 97.69 105 ARG A N 1
ATOM 761 C CA . ARG A 1 105 ? 1.4 -8.031 -16.203 1 97.69 105 ARG A CA 1
ATOM 762 C C . ARG A 1 105 ? 1.532 -6.684 -16.906 1 97.69 105 ARG A C 1
ATOM 764 O O . ARG A 1 105 ? 0.539 -5.98 -17.109 1 97.69 105 ARG A O 1
ATOM 771 N N . GLN A 1 106 ? 2.699 -6.316 -17.234 1 96.69 106 GLN A N 1
ATOM 772 C CA . GLN A 1 106 ? 2.924 -5.031 -17.891 1 96.69 106 GLN A CA 1
ATOM 773 C C . GLN A 1 106 ? 4.234 -5.031 -18.672 1 96.69 106 GLN A C 1
ATOM 775 O O . GLN A 1 106 ? 5.016 -5.98 -18.578 1 96.69 106 GLN A O 1
ATOM 780 N N . SER A 1 107 ? 4.445 -4.023 -19.469 1 95.75 107 SER A N 1
ATOM 781 C CA . SER A 1 107 ? 5.578 -3.977 -20.375 1 95.75 107 SER A CA 1
ATOM 782 C C . SER A 1 107 ? 6.777 -3.283 -19.734 1 95.75 107 SER A C 1
ATOM 784 O O . SER A 1 107 ? 7.859 -3.234 -20.328 1 95.75 107 SER A O 1
ATOM 786 N N . ARG A 1 108 ? 6.637 -2.736 -18.594 1 96.62 108 ARG A N 1
ATOM 787 C CA . ARG A 1 108 ? 7.703 -2.059 -17.859 1 96.62 108 ARG A CA 1
ATOM 788 C C . ARG A 1 108 ? 7.934 -2.713 -16.5 1 96.62 108 ARG A C 1
ATOM 790 O O . ARG A 1 108 ? 7.098 -3.482 -16.031 1 96.62 108 ARG A O 1
ATOM 797 N N . PRO A 1 109 ? 9.109 -2.447 -15.938 1 98.38 109 PRO A N 1
AT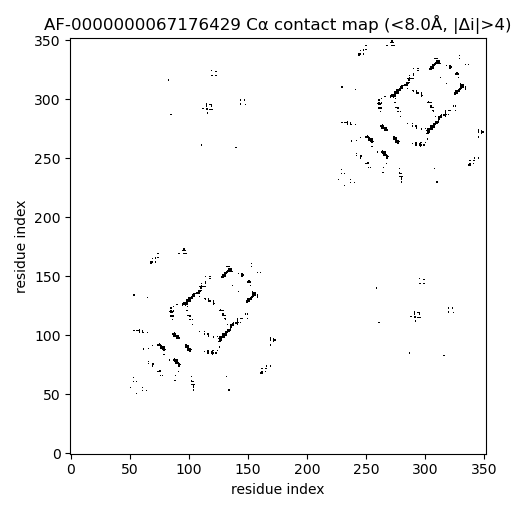OM 798 C CA . PRO A 1 109 ? 9.336 -3.008 -14.602 1 98.38 109 PRO A CA 1
ATOM 799 C C . PRO A 1 109 ? 8.242 -2.627 -13.609 1 98.38 109 PRO A C 1
ATOM 801 O O . PRO A 1 109 ? 7.723 -1.508 -13.656 1 98.38 109 PRO A O 1
ATOM 804 N N . VAL A 1 110 ? 7.973 -3.578 -12.703 1 98.62 110 VAL A N 1
ATOM 805 C CA . VAL A 1 110 ? 6.926 -3.381 -11.703 1 98.62 110 VAL A CA 1
ATOM 806 C C . VAL A 1 110 ? 7.461 -2.525 -10.555 1 98.62 110 VAL A C 1
ATOM 808 O O . VAL A 1 110 ? 8.531 -2.801 -10.016 1 98.62 110 VAL A O 1
ATOM 811 N N . GLY A 1 111 ? 6.73 -1.487 -10.195 1 98.19 111 GLY A N 1
ATOM 812 C CA . GLY A 1 111 ? 7.137 -0.568 -9.148 1 98.19 111 GLY A CA 1
ATOM 813 C C . GLY A 1 111 ? 6.621 -0.96 -7.777 1 98.19 111 GLY A C 1
ATOM 814 O O . GLY A 1 111 ? 5.988 -2.008 -7.621 1 98.19 111 GLY A O 1
ATOM 815 N N . ALA A 1 112 ? 6.848 -0.043 -6.82 1 98.31 112 ALA A N 1
ATOM 816 C CA . ALA A 1 112 ? 6.559 -0.294 -5.414 1 98.31 112 ALA A CA 1
ATOM 817 C C . ALA A 1 112 ? 5.059 -0.426 -5.172 1 98.31 112 ALA A C 1
ATOM 819 O O . ALA A 1 112 ? 4.633 -1.015 -4.176 1 98.31 112 ALA A O 1
ATOM 820 N N . GLY A 1 113 ? 4.27 0.168 -6.078 1 98.25 113 GLY A N 1
ATOM 821 C CA . GLY A 1 113 ? 2.826 0.167 -5.902 1 98.25 113 GLY A CA 1
ATOM 822 C C . GLY A 1 113 ? 2.244 -1.226 -5.754 1 98.25 113 GLY A C 1
ATOM 823 O O . GLY A 1 113 ? 1.346 -1.444 -4.938 1 98.25 113 GLY A O 1
ATOM 824 N N . ALA A 1 114 ? 2.781 -2.17 -6.422 1 98.69 114 ALA A N 1
ATOM 825 C CA . ALA A 1 114 ? 2.287 -3.543 -6.344 1 98.69 114 ALA A CA 1
ATOM 826 C C . ALA A 1 114 ? 2.545 -4.141 -4.965 1 98.69 114 ALA A C 1
ATOM 828 O O . ALA A 1 114 ? 1.692 -4.844 -4.418 1 98.69 114 ALA A O 1
ATOM 829 N N . VAL A 1 115 ? 3.686 -3.838 -4.414 1 98.88 115 VAL A N 1
ATOM 830 C CA . VAL A 1 115 ? 4.051 -4.316 -3.084 1 98.88 115 VAL A CA 1
ATOM 83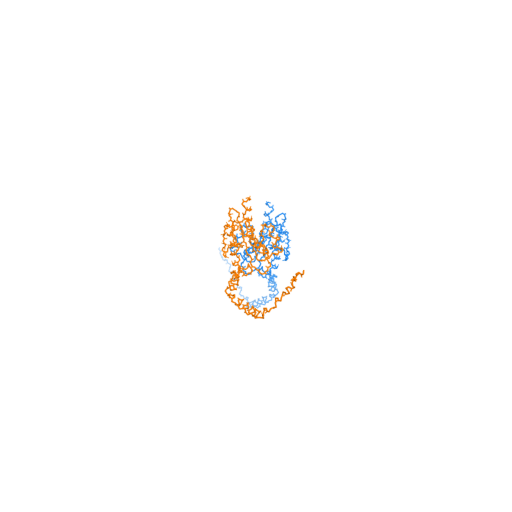1 C C . VAL A 1 115 ? 3.189 -3.625 -2.029 1 98.88 115 VAL A C 1
ATOM 833 O O . VAL A 1 115 ? 2.666 -4.277 -1.122 1 98.88 115 VAL A O 1
ATOM 836 N N . GLN A 1 116 ? 2.996 -2.355 -2.201 1 98.88 116 GLN A N 1
ATOM 837 C CA . GLN A 1 116 ? 2.174 -1.59 -1.271 1 98.88 116 GLN A CA 1
ATOM 838 C C . GLN A 1 116 ? 0.751 -2.141 -1.214 1 98.88 116 GLN A C 1
ATOM 840 O O . GLN A 1 116 ? 0.187 -2.307 -0.13 1 98.88 116 GLN A O 1
ATOM 845 N N . GLU A 1 117 ? 0.225 -2.43 -2.43 1 98.56 117 GLU A N 1
ATOM 846 C CA . GLU A 1 117 ? -1.144 -2.93 -2.521 1 98.56 117 GLU A CA 1
ATOM 847 C C . GLU A 1 117 ? -1.293 -4.266 -1.796 1 98.56 117 GLU A C 1
ATOM 849 O O . GLU A 1 117 ? -2.143 -4.406 -0.914 1 98.56 117 GLU A O 1
ATOM 854 N N . VAL A 1 118 ? -0.403 -5.227 -2.008 1 98.88 118 VAL A N 1
ATOM 855 C CA . VAL A 1 118 ? -0.613 -6.57 -1.481 1 98.88 118 VAL A CA 1
ATOM 856 C C . VAL A 1 118 ? -0.257 -6.605 0.003 1 98.88 118 VAL A C 1
ATOM 858 O O . VAL A 1 118 ? -0.883 -7.328 0.781 1 98.88 118 VAL A O 1
ATOM 861 N N . VAL A 1 119 ? 0.688 -5.816 0.439 1 98.81 119 VAL A N 1
ATOM 862 C CA . VAL A 1 119 ? 1.102 -5.789 1.838 1 98.81 119 VAL A CA 1
ATOM 863 C C . VAL A 1 119 ? -0.007 -5.184 2.693 1 98.81 119 VAL A C 1
ATOM 865 O O . VAL A 1 119 ? -0.349 -5.719 3.75 1 98.81 119 VAL A O 1
ATOM 868 N N . ALA A 1 120 ? -0.588 -4.129 2.195 1 98.81 120 ALA A N 1
ATOM 869 C CA . ALA A 1 120 ? -1.669 -3.496 2.947 1 98.81 120 ALA A CA 1
ATOM 870 C C . ALA A 1 120 ? -2.953 -4.316 2.857 1 98.81 120 ALA A C 1
ATOM 872 O O . ALA A 1 120 ? -3.76 -4.324 3.791 1 98.81 120 ALA A O 1
ATOM 873 N N . GLY A 1 121 ? -3.15 -5 1.764 1 98.62 121 GLY A N 1
ATOM 874 C CA . GLY A 1 121 ? -4.406 -5.684 1.494 1 98.62 121 GLY A CA 1
ATOM 875 C C . GLY A 1 121 ? -4.473 -7.066 2.109 1 98.62 121 GLY A C 1
ATOM 876 O O . GLY A 1 121 ? -5.562 -7.578 2.377 1 98.62 121 GLY A O 1
ATOM 877 N N . ALA A 1 122 ? -3.367 -7.723 2.393 1 98.62 122 ALA A N 1
ATOM 878 C CA . ALA A 1 122 ? -3.293 -9.125 2.799 1 98.62 122 ALA A CA 1
ATOM 879 C C . ALA A 1 122 ? -4.082 -9.367 4.082 1 98.62 122 ALA A C 1
ATOM 881 O O . ALA A 1 122 ? -4.879 -10.305 4.16 1 98.62 122 ALA A O 1
ATOM 882 N N . PRO A 1 123 ? -3.963 -8.477 5.082 1 98.19 123 PRO A N 1
ATOM 883 C CA . PRO A 1 123 ? -4.727 -8.719 6.305 1 98.19 123 PRO A CA 1
ATOM 884 C C . PRO A 1 123 ? -6.238 -8.633 6.086 1 98.19 123 PRO A C 1
ATOM 886 O O . PRO A 1 123 ? -7.004 -9.297 6.789 1 98.19 123 PRO A O 1
ATOM 889 N N . MET A 1 124 ? -6.656 -7.836 5.082 1 97.94 124 MET A N 1
ATOM 890 C CA . MET A 1 124 ? -8.078 -7.73 4.77 1 97.94 124 MET A CA 1
ATOM 891 C C . MET A 1 124 ? -8.617 -9.062 4.254 1 97.94 124 MET A C 1
ATOM 893 O O . MET A 1 124 ? -9.836 -9.281 4.246 1 97.94 124 MET A O 1
ATOM 897 N N . GLN A 1 125 ? -7.695 -9.945 3.818 1 96.81 125 GLN A N 1
ATOM 898 C CA . GLN A 1 125 ? -8.047 -11.242 3.256 1 96.81 125 GLN A CA 1
ATOM 899 C C . GLN A 1 125 ? -7.625 -12.383 4.184 1 96.81 125 GLN A C 1
ATOM 901 O O . GLN A 1 125 ? -7.543 -13.539 3.76 1 96.81 125 GLN A O 1
ATOM 906 N N . ASP A 1 126 ? -7.223 -12.109 5.359 1 96.5 126 ASP A N 1
ATOM 907 C CA . ASP A 1 126 ? -6.785 -13.07 6.367 1 96.5 126 ASP A CA 1
ATOM 908 C C . ASP A 1 126 ? -5.523 -13.805 5.918 1 96.5 126 ASP A C 1
ATOM 910 O O . ASP A 1 126 ? -5.434 -15.023 6.047 1 96.5 126 ASP A O 1
ATOM 914 N N . CYS A 1 127 ? -4.664 -13.047 5.285 1 97.62 127 CYS A N 1
ATOM 915 C CA . CYS A 1 127 ? -3.379 -13.586 4.859 1 97.62 127 CYS A CA 1
ATOM 916 C C . CYS A 1 127 ? -2.232 -12.922 5.613 1 97.62 127 CYS A C 1
ATOM 918 O O . CYS A 1 127 ? -2.27 -11.711 5.867 1 97.62 127 CYS A O 1
ATOM 920 N N . THR A 1 128 ? -1.171 -13.672 5.895 1 94.94 128 THR A N 1
ATOM 921 C CA . THR A 1 128 ? -0.018 -13.133 6.609 1 94.94 128 THR A CA 1
ATOM 922 C C . THR A 1 128 ? 1.21 -13.094 5.699 1 94.94 128 THR A C 1
ATOM 924 O O . THR A 1 128 ? 2.225 -12.484 6.043 1 94.94 128 THR A O 1
ATOM 927 N N . ARG A 1 129 ? 1.089 -13.758 4.574 1 98.19 129 ARG A N 1
ATOM 928 C CA . ARG A 1 129 ? 2.182 -13.773 3.607 1 98.19 129 ARG A CA 1
ATOM 929 C C . ARG A 1 129 ? 1.76 -13.133 2.293 1 98.19 129 ARG A C 1
ATOM 931 O O . ARG A 1 129 ? 0.588 -13.188 1.913 1 98.19 129 ARG A O 1
ATOM 938 N N . THR A 1 130 ? 2.752 -12.523 1.645 1 98.88 130 THR A N 1
ATOM 939 C CA . THR A 1 130 ? 2.439 -11.773 0.434 1 98.88 130 THR A CA 1
ATOM 940 C C . THR A 1 130 ? 3.42 -12.117 -0.684 1 98.88 130 THR A C 1
ATOM 942 O O . THR A 1 130 ? 4.559 -12.508 -0.42 1 98.88 130 THR A O 1
ATOM 945 N N . MET A 1 131 ? 2.936 -12.008 -1.906 1 98.94 131 MET A N 1
ATOM 946 C CA . MET A 1 131 ? 3.721 -12.266 -3.109 1 98.94 131 MET A CA 1
ATOM 947 C C . MET A 1 131 ? 3.256 -11.383 -4.266 1 98.94 131 MET A C 1
ATOM 949 O O . MET A 1 131 ? 2.057 -11.164 -4.438 1 98.94 131 MET A O 1
ATOM 953 N N . VAL A 1 132 ? 4.199 -10.898 -5.031 1 99 132 VAL A N 1
ATOM 954 C CA . VAL A 1 132 ? 3.895 -10.273 -6.312 1 99 132 VAL A CA 1
ATOM 955 C C . VAL A 1 132 ? 4.48 -11.109 -7.449 1 99 132 VAL A C 1
ATOM 957 O O . VAL A 1 132 ? 5.66 -11.461 -7.422 1 99 132 VAL A O 1
ATOM 960 N N . VAL A 1 133 ? 3.627 -11.422 -8.414 1 98.94 133 VAL A N 1
ATOM 961 C CA . VAL A 1 133 ? 4.059 -12.18 -9.578 1 98.94 133 VAL A CA 1
ATOM 962 C C . VAL A 1 133 ? 3.906 -11.328 -10.836 1 98.94 133 VAL A C 1
ATOM 964 O O . VAL A 1 133 ? 2.863 -10.703 -11.047 1 98.94 133 VAL A O 1
ATOM 967 N N . SER A 1 134 ? 4.961 -11.297 -11.656 1 98.75 134 SER A N 1
ATOM 968 C CA . SER A 1 134 ? 4.922 -10.477 -12.859 1 98.75 134 SER A CA 1
ATOM 969 C C . SER A 1 134 ? 5.68 -11.133 -14.008 1 98.75 134 SER A C 1
ATOM 971 O O . SER A 1 134 ? 6.527 -12 -13.781 1 98.75 134 SER A O 1
ATOM 973 N N . ASN A 1 135 ? 5.332 -10.742 -15.211 1 97.5 135 ASN A N 1
ATOM 974 C CA . ASN A 1 135 ? 6.086 -11.117 -16.406 1 97.5 135 ASN A CA 1
ATOM 975 C C . ASN A 1 135 ? 7.363 -10.297 -16.547 1 97.5 135 ASN A C 1
ATOM 977 O O . ASN A 1 135 ? 8.227 -10.625 -17.359 1 97.5 135 ASN A O 1
ATOM 981 N N . ASN A 1 136 ? 7.469 -9.234 -15.789 1 97.5 136 ASN A N 1
ATOM 982 C CA . ASN A 1 136 ? 8.625 -8.344 -15.836 1 97.5 136 ASN A CA 1
ATOM 983 C C . ASN A 1 136 ? 9.375 -8.336 -14.508 1 97.5 136 ASN A C 1
ATOM 985 O O . ASN A 1 136 ? 8.945 -8.969 -13.539 1 97.5 136 ASN A O 1
ATOM 989 N N . GLU A 1 137 ? 10.461 -7.637 -14.57 1 98.44 137 GLU A N 1
ATOM 990 C CA . GLU A 1 137 ? 11.25 -7.504 -13.352 1 98.44 137 GLU A CA 1
ATOM 991 C C . GLU A 1 137 ? 10.766 -6.332 -12.508 1 98.44 137 GLU A C 1
ATOM 993 O O . GLU A 1 137 ? 9.758 -5.695 -12.836 1 98.44 137 GLU A O 1
ATOM 998 N N . PHE A 1 138 ? 11.453 -6.172 -11.391 1 98.81 138 PHE A N 1
ATOM 999 C CA . PHE A 1 138 ? 11.016 -5.184 -10.406 1 98.81 138 PHE A CA 1
ATOM 1000 C C . PHE A 1 138 ? 12.023 -4.039 -10.3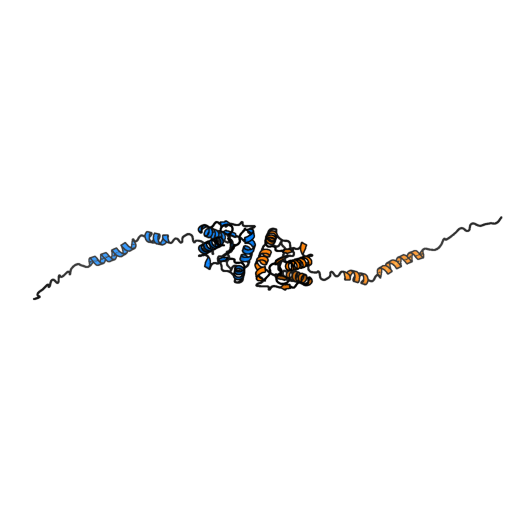12 1 98.81 138 PHE A C 1
ATOM 1002 O O . PHE A 1 138 ? 13.219 -4.242 -10.5 1 98.81 138 PHE A O 1
ATOM 1009 N N . THR A 1 139 ? 11.477 -2.854 -10.031 1 98.62 139 THR A N 1
ATOM 1010 C CA . THR A 1 139 ? 12.367 -1.722 -9.781 1 98.62 139 THR A CA 1
ATOM 1011 C C . THR A 1 139 ? 13.148 -1.927 -8.484 1 98.62 139 THR A C 1
ATOM 1013 O O . THR A 1 139 ? 12.75 -2.719 -7.633 1 98.62 139 THR A O 1
ATOM 1016 N N . PRO A 1 140 ? 14.242 -1.219 -8.359 1 98.12 140 PRO A N 1
ATOM 1017 C CA . PRO A 1 140 ? 14.984 -1.283 -7.094 1 98.12 140 PRO A CA 1
ATOM 1018 C C . PRO A 1 140 ? 14.125 -0.893 -5.891 1 98.12 140 PRO A C 1
ATOM 1020 O O . PRO A 1 140 ? 14.242 -1.505 -4.824 1 98.12 140 PRO A O 1
ATOM 1023 N N . ALA A 1 141 ? 13.297 0.074 -6.016 1 98 141 ALA A N 1
ATOM 1024 C CA . ALA A 1 141 ? 12.414 0.508 -4.938 1 98 141 ALA A CA 1
ATOM 1025 C C . ALA A 1 141 ? 11.438 -0.602 -4.543 1 98 141 ALA A C 1
ATOM 1027 O O . ALA A 1 141 ? 11.195 -0.831 -3.357 1 98 141 ALA A O 1
ATOM 1028 N N . ALA A 1 142 ? 10.914 -1.248 -5.516 1 98.75 142 ALA A N 1
ATOM 1029 C CA . ALA A 1 142 ? 10.008 -2.357 -5.242 1 98.75 142 ALA A CA 1
ATOM 1030 C C . ALA A 1 142 ? 10.711 -3.467 -4.469 1 98.75 142 ALA A C 1
ATOM 1032 O O . ALA A 1 142 ? 10.156 -4.027 -3.521 1 98.75 142 ALA A O 1
ATOM 1033 N N . ARG A 1 143 ? 11.922 -3.777 -4.859 1 98.88 143 ARG A N 1
ATOM 1034 C CA . ARG A 1 143 ? 12.703 -4.824 -4.199 1 98.88 143 ARG A CA 1
ATOM 1035 C C . ARG A 1 143 ? 12.992 -4.457 -2.75 1 98.88 143 ARG A C 1
ATOM 1037 O O . ARG A 1 143 ? 12.867 -5.293 -1.854 1 98.88 143 ARG A O 1
ATOM 1044 N N . LYS A 1 144 ? 13.375 -3.254 -2.529 1 98.69 144 LYS A N 1
ATOM 1045 C CA . LYS A 1 144 ? 13.688 -2.795 -1.179 1 98.69 144 LYS A CA 1
ATOM 1046 C C . LYS A 1 144 ? 12.453 -2.846 -0.284 1 98.69 144 LYS A C 1
ATOM 1048 O O . LYS A 1 144 ? 12.523 -3.307 0.857 1 98.69 144 LYS A O 1
ATOM 1053 N N . LEU A 1 145 ? 11.367 -2.371 -0.793 1 98.75 145 LEU A N 1
ATOM 1054 C CA . LEU A 1 145 ? 10.125 -2.389 -0.034 1 98.75 145 LEU A CA 1
ATOM 1055 C C . LEU A 1 145 ? 9.695 -3.82 0.266 1 98.75 145 LEU A C 1
ATOM 1057 O O . LEU A 1 145 ? 9.266 -4.121 1.382 1 98.75 145 LEU A O 1
ATOM 1061 N N . ALA A 1 146 ? 9.789 -4.66 -0.708 1 98.94 146 ALA A N 1
ATOM 1062 C CA . ALA A 1 146 ? 9.414 -6.062 -0.542 1 98.94 146 ALA A CA 1
ATOM 1063 C C . ALA A 1 146 ? 10.266 -6.734 0.529 1 98.94 146 ALA A C 1
ATOM 1065 O O . ALA A 1 146 ? 9.758 -7.508 1.342 1 98.94 146 ALA A O 1
ATOM 1066 N N . GLU A 1 147 ? 11.5 -6.453 0.48 1 98.81 147 GLU A N 1
ATOM 1067 C CA . GLU A 1 147 ? 12.414 -7.016 1.471 1 98.81 147 GLU A CA 1
ATOM 1068 C C . GLU A 1 147 ? 12.016 -6.602 2.885 1 98.81 147 GLU A C 1
ATOM 1070 O O . GLU A 1 147 ? 11.945 -7.441 3.787 1 98.81 147 GLU A O 1
ATOM 1075 N N . LEU A 1 148 ? 11.688 -5.363 3.1 1 98.62 148 LEU A N 1
ATOM 1076 C CA . LEU A 1 148 ? 11.297 -4.875 4.418 1 98.62 148 LEU A CA 1
ATOM 1077 C C . LEU A 1 148 ? 10.062 -5.613 4.93 1 98.62 148 LEU A C 1
ATOM 1079 O O . LEU A 1 148 ? 9.977 -5.938 6.117 1 98.62 148 LEU A O 1
ATOM 1083 N N . HIS A 1 149 ? 9.141 -5.898 4.035 1 98.62 149 HIS A N 1
ATOM 1084 C CA . HIS A 1 149 ? 7.855 -6.434 4.461 1 98.62 149 HIS A CA 1
ATOM 1085 C C . HIS A 1 149 ? 7.82 -7.953 4.32 1 98.62 149 HIS A C 1
ATOM 1087 O O . HIS A 1 149 ? 6.785 -8.578 4.57 1 98.62 149 HIS A O 1
ATOM 1093 N N . GLY A 1 150 ? 8.875 -8.57 3.865 1 98.5 150 GLY A N 1
ATOM 1094 C CA . GLY A 1 150 ? 8.883 -10.008 3.656 1 98.5 150 GLY A CA 1
ATOM 1095 C C . GLY A 1 150 ? 7.969 -10.453 2.531 1 98.5 150 GLY A C 1
ATOM 1096 O O . GLY A 1 150 ? 7.387 -11.539 2.59 1 98.5 150 GLY A O 1
ATOM 1097 N N . CYS A 1 151 ? 7.816 -9.57 1.585 1 98.88 151 CYS A N 1
ATOM 1098 C CA . CYS A 1 151 ? 7.012 -9.891 0.412 1 98.88 151 CYS A CA 1
ATOM 1099 C C . CYS A 1 151 ? 7.844 -10.609 -0.643 1 98.88 151 CYS A C 1
ATOM 1101 O O . CYS A 1 151 ? 8.898 -10.117 -1.051 1 98.88 151 CYS A O 1
ATOM 1103 N N . GLU A 1 152 ? 7.363 -11.75 -1.098 1 98.81 152 GLU A N 1
ATOM 1104 C CA . GLU A 1 152 ? 8.086 -12.484 -2.133 1 98.81 152 GLU A CA 1
ATOM 1105 C C . GLU A 1 152 ? 7.816 -11.898 -3.516 1 98.81 152 GLU A C 1
ATOM 1107 O O . GLU A 1 152 ? 6.672 -11.594 -3.855 1 98.81 152 GLU A O 1
ATOM 1112 N N . LEU A 1 153 ? 8.922 -11.734 -4.277 1 98.94 153 LEU A N 1
ATOM 1113 C CA . LEU A 1 153 ? 8.805 -11.227 -5.641 1 98.94 153 LEU A CA 1
ATOM 1114 C C . LEU A 1 153 ? 9.164 -12.312 -6.652 1 98.94 153 LEU A C 1
ATOM 1116 O O . LEU A 1 153 ? 10.234 -12.93 -6.559 1 98.94 153 LEU A O 1
ATOM 1120 N N . VAL A 1 154 ? 8.242 -12.539 -7.582 1 98.88 154 VAL A N 1
ATOM 1121 C CA . VAL A 1 154 ? 8.492 -13.453 -8.688 1 98.88 154 VAL A CA 1
ATOM 1122 C C . VAL A 1 154 ? 8.391 -12.703 -10.016 1 98.88 154 VAL A C 1
ATOM 1124 O O . VAL A 1 154 ? 7.285 -12.406 -10.484 1 98.88 154 VAL A O 1
ATOM 1127 N N . GLY A 1 155 ? 9.539 -12.492 -10.586 1 98.44 155 GLY A N 1
ATOM 1128 C CA . GLY A 1 155 ? 9.609 -11.758 -11.844 1 98.44 155 GLY A CA 1
ATOM 1129 C C . GLY A 1 155 ? 9.672 -12.672 -13.062 1 98.44 155 GLY A C 1
ATOM 1130 O O . GLY A 1 155 ? 9.539 -13.891 -12.938 1 98.44 155 GLY A O 1
ATOM 1131 N N . GLY A 1 156 ? 9.844 -12.031 -14.211 1 97.12 156 GLY A N 1
ATOM 1132 C CA . GLY A 1 156 ? 9.859 -12.75 -15.477 1 97.12 156 GLY A CA 1
ATOM 1133 C C . GLY A 1 156 ? 10.867 -13.875 -15.516 1 97.12 156 GLY A C 1
ATOM 1134 O O . GLY A 1 156 ? 10.562 -14.977 -15.984 1 97.12 156 GLY A O 1
ATOM 1135 N N . ASP A 1 157 ? 12.008 -13.711 -15 1 96.19 157 ASP A N 1
ATOM 1136 C CA . ASP A 1 157 ? 13.078 -14.703 -15.031 1 96.19 157 ASP A CA 1
ATOM 1137 C C . ASP A 1 157 ? 12.75 -15.898 -14.141 1 96.19 157 ASP A C 1
ATOM 1139 O O . ASP A 1 157 ? 13.25 -17 -14.367 1 96.19 157 ASP A O 1
ATOM 1143 N N . ASP A 1 158 ? 11.914 -15.648 -13.18 1 97.75 158 ASP A N 1
ATOM 1144 C CA . ASP A 1 158 ? 11.602 -16.688 -12.203 1 97.75 158 ASP A CA 1
ATOM 1145 C C . ASP A 1 158 ? 10.266 -17.359 -12.531 1 97.75 158 ASP A C 1
ATOM 1147 O O . ASP A 1 158 ? 9.891 -18.344 -11.891 1 97.75 158 ASP A O 1
ATOM 1151 N N . LEU A 1 159 ? 9.625 -16.906 -13.531 1 96.75 159 LEU A N 1
ATOM 1152 C CA . LEU A 1 159 ? 8.289 -17.406 -13.836 1 96.75 159 LEU A CA 1
ATOM 1153 C C . LEU A 1 159 ? 8.328 -18.906 -14.156 1 96.75 159 LEU A C 1
ATOM 1155 O O . LEU A 1 159 ? 7.43 -19.656 -13.758 1 96.75 159 LEU A O 1
ATOM 1159 N N . PRO A 1 160 ? 9.305 -19.375 -14.875 1 95.94 160 PRO A N 1
ATOM 1160 C CA . PRO A 1 160 ? 9.367 -20.812 -15.133 1 95.94 160 PRO A CA 1
ATOM 1161 C C . PRO A 1 160 ? 9.484 -21.641 -13.852 1 95.94 160 PRO A C 1
ATOM 1163 O O . PRO A 1 160 ? 9.164 -22.828 -13.844 1 95.94 160 PRO A O 1
ATOM 1166 N N . ARG A 1 161 ? 9.914 -20.969 -12.766 1 97.75 161 ARG A N 1
ATOM 1167 C CA . ARG A 1 161 ? 10.102 -21.656 -11.492 1 97.75 161 ARG A CA 1
ATOM 1168 C C . ARG A 1 161 ? 8.953 -21.359 -10.531 1 97.75 161 ARG A C 1
ATOM 1170 O O . ARG A 1 161 ? 9.047 -21.625 -9.336 1 97.75 161 ARG A O 1
ATOM 1177 N N . LEU A 1 162 ? 7.902 -20.812 -11.031 1 98.38 162 LEU A N 1
ATOM 1178 C CA . LEU A 1 162 ? 6.801 -20.375 -10.18 1 98.38 162 LEU A CA 1
ATOM 1179 C C . LEU A 1 162 ? 6.219 -21.547 -9.406 1 98.38 162 LEU A C 1
ATOM 1181 O O . LEU A 1 162 ? 5.902 -21.422 -8.219 1 98.38 162 LEU A O 1
ATOM 1185 N N . ARG A 1 163 ? 6.098 -22.688 -10.062 1 98 163 ARG A N 1
ATOM 1186 C CA . ARG A 1 163 ? 5.555 -23.875 -9.414 1 98 163 ARG A CA 1
ATOM 1187 C C . ARG A 1 163 ? 6.344 -24.234 -8.156 1 98 163 ARG A C 1
ATOM 1189 O O . ARG A 1 163 ? 5.766 -24.422 -7.09 1 98 163 ARG A O 1
ATOM 1196 N N . SER A 1 164 ? 7.629 -24.312 -8.273 1 98 164 SER A N 1
ATOM 1197 C CA . SER A 1 164 ? 8.484 -24.672 -7.156 1 98 164 SER A CA 1
ATOM 1198 C C . SER A 1 164 ? 8.477 -23.594 -6.074 1 98 164 SER A C 1
ATOM 1200 O O . SER A 1 164 ? 8.523 -23.906 -4.883 1 98 164 SER A O 1
ATOM 1202 N N . ILE A 1 165 ? 8.398 -22.359 -6.48 1 98.31 165 ILE A N 1
ATOM 1203 C CA . ILE A 1 165 ? 8.375 -21.234 -5.543 1 98.31 165 ILE A CA 1
ATOM 1204 C C . ILE A 1 165 ? 7.098 -21.297 -4.711 1 98.31 165 ILE A C 1
ATOM 1206 O O . ILE A 1 165 ? 7.137 -21.141 -3.486 1 98.31 165 ILE A O 1
ATOM 1210 N N . LEU A 1 166 ? 5.98 -21.578 -5.371 1 98.06 166 LEU A N 1
ATOM 1211 C CA . LEU A 1 166 ? 4.695 -21.656 -4.68 1 98.06 166 LEU A CA 1
ATOM 1212 C C . LEU A 1 166 ? 4.668 -22.844 -3.717 1 98.06 166 LEU A C 1
ATOM 1214 O O . LEU A 1 166 ? 4.176 -22.719 -2.592 1 98.06 166 LEU A O 1
ATOM 1218 N N . ARG A 1 167 ? 5.191 -23.969 -4.105 1 96.19 167 ARG A N 1
ATOM 1219 C CA . ARG A 1 167 ? 5.238 -25.141 -3.24 1 96.19 167 ARG A CA 1
ATOM 1220 C C . ARG A 1 167 ? 6.059 -24.859 -1.984 1 96.19 167 ARG A C 1
ATOM 1222 O O . ARG A 1 167 ? 5.641 -25.219 -0.877 1 96.19 167 ARG A O 1
ATOM 1229 N N . ARG A 1 168 ? 7.141 -24.234 -2.217 1 96.38 168 ARG A N 1
ATOM 1230 C CA . ARG A 1 168 ? 8.016 -23.906 -1.094 1 96.38 168 ARG A CA 1
ATOM 1231 C C . ARG A 1 168 ? 7.348 -22.906 -0.152 1 96.38 168 ARG A C 1
ATOM 1233 O O . ARG A 1 168 ? 7.383 -23.078 1.068 1 96.38 168 ARG A O 1
ATOM 1240 N N . ALA A 1 169 ? 6.793 -21.875 -0.739 1 95.75 169 ALA A N 1
ATOM 1241 C CA . ALA A 1 169 ? 6.141 -20.844 0.061 1 95.75 169 ALA A CA 1
ATOM 1242 C C . ALA A 1 169 ? 5 -21.422 0.887 1 95.75 169 ALA A C 1
ATOM 1244 O O . ALA A 1 169 ? 4.805 -21.047 2.045 1 95.75 169 ALA A O 1
ATOM 1245 N N . ALA A 1 170 ? 4.266 -22.344 0.303 1 93.62 170 ALA A N 1
ATOM 1246 C CA . ALA A 1 170 ? 3.141 -22.969 0.997 1 93.62 170 ALA A CA 1
ATOM 1247 C C . ALA A 1 170 ? 3.625 -23.891 2.104 1 93.62 170 ALA A C 1
ATOM 1249 O O . ALA A 1 170 ? 2.963 -24.047 3.135 1 93.62 170 ALA A O 1
ATOM 1250 N N . ALA A 1 171 ? 4.727 -24.484 1.902 1 90.44 171 ALA A N 1
ATOM 1251 C CA . ALA A 1 171 ? 5.289 -25.406 2.883 1 90.44 171 ALA A CA 1
ATOM 1252 C C . ALA A 1 171 ? 5.844 -24.656 4.09 1 90.44 171 ALA A C 1
ATOM 1254 O O . ALA A 1 171 ? 5.746 -25.141 5.223 1 90.44 171 ALA A O 1
ATOM 1255 N N . ASP A 1 172 ? 6.438 -23.516 3.902 1 86.12 172 ASP A N 1
ATOM 1256 C CA . ASP A 1 172 ? 7.031 -22.703 4.961 1 86.12 172 ASP A CA 1
ATOM 1257 C C . ASP A 1 172 ? 5.969 -22.203 5.938 1 86.12 172 ASP A C 1
ATOM 1259 O O . ASP A 1 172 ? 6.238 -22.047 7.129 1 86.12 172 ASP A O 1
ATOM 1263 N N . GLY A 1 173 ? 4.867 -21.906 5.504 1 74.62 173 GLY A N 1
ATOM 1264 C CA . GLY A 1 173 ? 3.779 -21.469 6.367 1 74.62 173 GLY A CA 1
ATOM 1265 C C . GLY A 1 173 ? 3.291 -22.562 7.305 1 74.62 173 GLY A C 1
ATOM 1266 O O . GLY A 1 173 ? 2.854 -22.266 8.422 1 74.62 173 GLY A O 1
ATOM 1267 N N . SER A 1 174 ? 3.389 -23.766 6.871 1 67.88 174 SER A N 1
ATOM 1268 C CA . SER A 1 174 ? 2.918 -24.891 7.68 1 67.88 174 SER A CA 1
ATOM 1269 C C . SER A 1 174 ? 3.916 -25.234 8.781 1 67.88 174 SER A C 1
ATOM 1271 O O . SER A 1 174 ? 3.561 -25.891 9.766 1 67.88 174 SER A O 1
ATOM 1273 N N . ARG A 1 175 ? 5.129 -24.734 8.625 1 62.09 175 ARG A N 1
ATOM 1274 C CA . ARG A 1 175 ? 6.16 -25.031 9.609 1 62.09 175 ARG A CA 1
ATOM 1275 C C . ARG A 1 175 ? 6.246 -23.953 10.672 1 62.09 175 ARG A C 1
ATOM 1277 O O . ARG A 1 175 ? 6.715 -24.188 11.789 1 62.09 175 ARG A O 1
ATOM 1284 N N . ALA A 1 176 ? 5.746 -22.859 10.523 1 54.62 176 ALA A N 1
ATOM 1285 C CA . ALA A 1 176 ? 5.879 -21.781 11.5 1 54.62 176 ALA A CA 1
ATOM 1286 C C . ALA A 1 176 ? 4.785 -21.875 12.562 1 54.62 176 ALA A C 1
ATOM 1288 O O . ALA A 1 176 ? 3.654 -22.25 12.266 1 54.62 176 ALA A O 1
ATOM 1289 N N . MET B 1 1 ? -64.688 96.562 43.969 1 22.91 1 MET B N 1
ATOM 1290 C CA . MET B 1 1 ? -64.75 96.938 42.562 1 22.91 1 MET B CA 1
ATOM 1291 C C . MET B 1 1 ? -63.656 96.25 41.75 1 22.91 1 MET B C 1
ATOM 1293 O O . MET B 1 1 ? -63.75 96.062 40.531 1 22.91 1 MET B O 1
ATOM 1297 N N . GLY B 1 2 ? -62.375 95.938 42.25 1 27.09 2 GLY B N 1
ATOM 1298 C CA . GLY B 1 2 ? -61.281 96.125 41.312 1 27.09 2 GLY B CA 1
ATOM 1299 C C . GLY B 1 2 ? -61.188 95 40.281 1 27.09 2 GLY B C 1
ATOM 1300 O O . GLY B 1 2 ? -61.625 93.875 40.5 1 27.09 2 GLY B O 1
ATOM 1301 N N . LEU B 1 3 ? -60.719 95.312 38.938 1 29.8 3 LEU B N 1
ATOM 1302 C CA . LEU B 1 3 ? -60.781 95 37.5 1 29.8 3 LEU B CA 1
ATOM 1303 C C . LEU B 1 3 ? -59.75 93.938 37.125 1 29.8 3 LEU B C 1
ATOM 1305 O O . LEU B 1 3 ? -58.562 94.188 37 1 29.8 3 LEU B O 1
ATOM 1309 N N . ALA B 1 4 ? -59.562 92.875 37.844 1 37.09 4 ALA B N 1
ATOM 1310 C CA . ALA B 1 4 ? -58.469 91.938 37.531 1 37.09 4 ALA B CA 1
ATOM 1311 C C . ALA B 1 4 ? -58.594 91.375 36.094 1 37.09 4 ALA B C 1
ATOM 1313 O O . ALA B 1 4 ? -59.469 90.562 35.844 1 37.09 4 ALA B O 1
ATOM 1314 N N . ALA B 1 5 ? -58.188 92.312 35.031 1 32.91 5 ALA B N 1
ATOM 1315 C CA . ALA B 1 5 ? -58.344 92.188 33.594 1 32.91 5 ALA B CA 1
ATOM 1316 C C . ALA B 1 5 ? -57.594 90.938 33.062 1 32.91 5 ALA B C 1
ATOM 1318 O O . ALA B 1 5 ? -56.656 90.438 33.719 1 32.91 5 ALA B O 1
ATOM 1319 N N . ALA B 1 6 ? -58.062 90.25 31.984 1 31.75 6 ALA B N 1
ATOM 1320 C CA . ALA B 1 6 ? -58.031 89.062 31.141 1 31.75 6 ALA B CA 1
ATOM 1321 C C . ALA B 1 6 ? -56.781 89.062 30.25 1 31.75 6 ALA B C 1
ATOM 1323 O O . ALA B 1 6 ? -56.719 89.812 29.281 1 31.75 6 ALA B O 1
ATOM 1324 N N . LEU B 1 7 ? -55.5 89.188 30.734 1 31.05 7 LEU B N 1
ATOM 1325 C CA . LEU B 1 7 ? -54.312 89.312 29.875 1 31.05 7 LEU B CA 1
ATOM 1326 C C . LEU B 1 7 ? -54.219 88.125 28.906 1 31.05 7 LEU B C 1
ATOM 1328 O O . LEU B 1 7 ? -54 87 29.312 1 31.05 7 LEU B O 1
ATOM 1332 N N . THR B 1 8 ? -55.031 88 27.797 1 33.09 8 THR B N 1
ATOM 1333 C CA . THR B 1 8 ? -55 87.125 26.641 1 33.09 8 THR B CA 1
ATOM 1334 C C . THR B 1 8 ? -53.656 87.188 25.953 1 33.09 8 THR B C 1
ATOM 1336 O O . THR B 1 8 ? -53.125 88.25 25.719 1 33.09 8 THR B O 1
ATOM 1339 N N . GLY B 1 9 ? -52.75 86.062 25.875 1 29.95 9 GLY B N 1
ATOM 1340 C CA . GLY B 1 9 ? -51.469 85.375 25.531 1 29.95 9 GLY B CA 1
ATOM 1341 C C . GLY B 1 9 ? -51.188 85.375 24.047 1 29.95 9 GLY B C 1
ATOM 1342 O O . GLY B 1 9 ? -51.656 84.5 23.328 1 29.95 9 GLY B O 1
ATOM 1343 N N . HIS B 1 10 ? -51.25 86.438 23.219 1 32.66 10 HIS B N 1
ATOM 1344 C CA . HIS B 1 10 ? -51.094 86.5 21.766 1 32.66 10 HIS B CA 1
ATOM 1345 C C . HIS B 1 10 ? -49.688 86.062 21.344 1 32.66 10 HIS B C 1
ATOM 1347 O O . HIS B 1 10 ? -48.75 86.875 21.438 1 32.66 10 HIS B O 1
ATOM 1353 N N . LEU B 1 11 ? -49.125 84.875 21.688 1 33.81 11 LEU B N 1
ATOM 1354 C CA . LEU B 1 11 ? -47.812 84.5 21.234 1 33.81 11 LEU B CA 1
ATOM 1355 C C . LEU B 1 11 ? -47.781 84.312 19.703 1 33.81 11 LEU B C 1
ATOM 1357 O O . LEU B 1 11 ? -48.094 83.312 19.156 1 33.81 11 LEU B O 1
ATOM 1361 N N . ALA B 1 12 ? -48.25 85.25 18.844 1 32.25 12 ALA B N 1
ATOM 1362 C CA . ALA B 1 12 ? -48.5 85.125 17.406 1 32.25 12 ALA B CA 1
ATOM 1363 C C . ALA B 1 12 ? -47.188 84.875 16.656 1 32.25 12 ALA B C 1
ATOM 1365 O O . ALA B 1 12 ? -47.125 84 15.812 1 32.25 12 ALA B O 1
ATOM 1366 N N . GLY B 1 13 ? -46.312 85.875 16.297 1 36.12 13 GLY B N 1
ATOM 1367 C CA . GLY B 1 13 ? -45.875 86.25 14.961 1 36.12 13 GLY B CA 1
ATOM 1368 C C . GLY B 1 13 ? -44.594 85.562 14.539 1 36.12 13 GLY B C 1
ATOM 1369 O O . GLY B 1 13 ? -43.906 86.062 13.617 1 36.12 13 GLY B O 1
ATOM 1370 N N . ALA B 1 14 ? -43.875 84.75 15.336 1 41.72 14 ALA B N 1
ATOM 1371 C CA . ALA B 1 14 ? -42.531 84.438 14.891 1 41.72 14 ALA B CA 1
ATOM 1372 C C . ALA B 1 14 ? -42.531 83.688 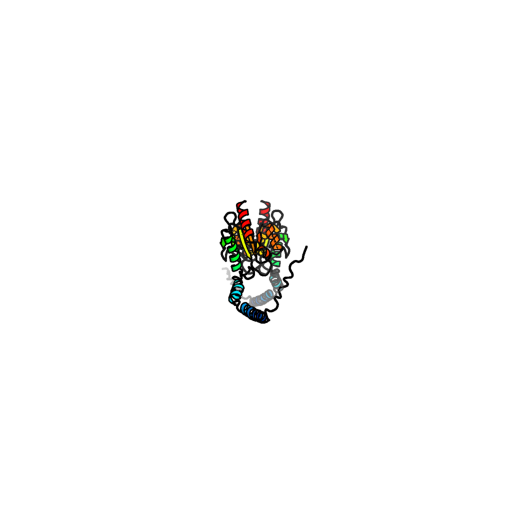13.578 1 41.72 14 ALA B C 1
ATOM 1374 O O . ALA B 1 14 ? -43.125 82.625 13.477 1 41.72 14 ALA B O 1
ATOM 1375 N N . GLY B 1 15 ? -42.344 84.312 12.359 1 36.62 15 GLY B N 1
ATOM 1376 C CA . GLY B 1 15 ? -42.375 84.062 10.938 1 36.62 15 GLY B CA 1
ATOM 1377 C C . GLY B 1 15 ? -41.469 82.875 10.531 1 36.62 15 GLY B C 1
ATOM 1378 O O . GLY B 1 15 ? -40.625 82.438 11.32 1 36.62 15 GLY B O 1
ATOM 1379 N N . LEU B 1 16 ? -41.5 82.375 9.195 1 44.09 16 LEU B N 1
ATOM 1380 C CA . LEU B 1 16 ? -41.25 81.25 8.258 1 44.09 16 LEU B CA 1
ATOM 1381 C C . LEU B 1 16 ? -39.75 81.125 8 1 44.09 16 LEU B C 1
ATOM 1383 O O . LEU B 1 16 ? -39.312 80.062 7.543 1 44.09 16 LEU B O 1
ATOM 1387 N N . PRO B 1 17 ? -38.938 82.125 8.336 1 49 17 PRO B N 1
ATOM 1388 C CA . PRO B 1 17 ? -37.656 82 7.645 1 49 17 PRO B CA 1
ATOM 1389 C C . PRO B 1 17 ? -36.75 80.875 8.234 1 49 17 PRO B C 1
ATOM 1391 O O . PRO B 1 17 ? -35.844 80.438 7.57 1 49 17 PRO B O 1
ATOM 1394 N N . TRP B 1 18 ? -37.094 80.5 9.484 1 48.91 18 TRP B N 1
ATOM 1395 C CA . TRP B 1 18 ? -36.094 79.625 10.094 1 48.91 18 TRP B CA 1
ATOM 1396 C C . TRP B 1 18 ? -36.219 78.188 9.531 1 48.91 18 TRP B C 1
ATOM 1398 O O . TRP B 1 18 ? -35.312 77.375 9.711 1 48.91 18 TRP B O 1
ATOM 1408 N N . THR B 1 19 ? -37.438 77.938 8.859 1 49.41 19 THR B N 1
ATOM 1409 C CA . THR B 1 19 ? -37.625 76.562 8.391 1 49.41 19 THR B CA 1
ATOM 1410 C C . THR B 1 19 ? -36.688 76.25 7.215 1 49.41 19 THR B C 1
ATOM 1412 O O . THR B 1 19 ? -36.281 75.125 7.035 1 49.41 19 THR B O 1
ATOM 1415 N N . VAL B 1 20 ? -36.375 77.312 6.418 1 48.12 20 VAL B N 1
ATOM 1416 C CA . VAL B 1 20 ? -35.719 77 5.156 1 48.12 20 VAL B CA 1
ATOM 1417 C C . VAL B 1 20 ? -34.219 76.812 5.406 1 48.12 20 VAL B C 1
ATOM 1419 O O . VAL B 1 20 ? -33.562 76.125 4.637 1 48.12 20 VAL B O 1
ATOM 1422 N N . ALA B 1 21 ? -33.75 77.438 6.504 1 48.75 21 ALA B N 1
ATOM 1423 C CA . ALA B 1 21 ? -32.281 77.375 6.645 1 48.75 21 ALA B CA 1
ATOM 1424 C C . ALA B 1 21 ? -31.859 76 7.105 1 48.75 21 ALA B C 1
ATOM 1426 O O . ALA B 1 21 ? -30.812 75.5 6.688 1 48.75 21 ALA B O 1
ATOM 1427 N N . ILE B 1 22 ? -32.844 75.312 7.816 1 51.25 22 ILE B N 1
ATOM 1428 C CA . ILE B 1 22 ? -32.438 74 8.312 1 51.25 22 ILE B CA 1
ATOM 1429 C C . ILE B 1 22 ? -32.438 73 7.16 1 51.25 22 ILE B C 1
ATOM 1431 O O . ILE B 1 22 ? -31.609 72.062 7.121 1 51.25 22 ILE B O 1
ATOM 1435 N N . GLY B 1 23 ? -33.188 73.312 6.109 1 50.72 23 GLY B N 1
ATOM 1436 C CA . GLY B 1 23 ? -33.281 72.375 4.988 1 50.72 23 GLY B CA 1
ATOM 1437 C C . GLY B 1 23 ? -32 72.25 4.195 1 50.72 23 GLY B C 1
ATOM 1438 O O . GLY B 1 23 ? -31.656 71.188 3.713 1 50.72 23 GLY B O 1
ATOM 1439 N N . MET B 1 24 ? -31.312 73.438 4.039 1 55.31 24 MET B N 1
ATOM 1440 C CA . MET B 1 24 ? -30.172 73.438 3.129 1 55.31 24 MET B CA 1
ATOM 1441 C C . MET B 1 24 ? -28.906 73 3.857 1 55.31 24 MET B C 1
ATOM 1443 O O . MET B 1 24 ? -27.984 72.438 3.246 1 55.31 24 MET B O 1
ATOM 1447 N N . VAL B 1 25 ? -28.781 73.25 5.148 1 55.44 25 VAL B N 1
ATOM 1448 C CA . VAL B 1 25 ? -27.516 73.062 5.832 1 55.44 25 VAL B CA 1
ATOM 1449 C C . VAL B 1 25 ? -27.328 71.562 6.125 1 55.44 25 VAL B C 1
ATOM 1451 O O . VAL B 1 25 ? -26.219 71 6.039 1 55.44 25 VAL B O 1
ATOM 1454 N N . VAL B 1 26 ? -28.406 70.812 6.266 1 55.5 26 VAL B N 1
ATOM 1455 C CA . VAL B 1 26 ? -28.297 69.438 6.652 1 55.5 26 VAL B CA 1
ATOM 1456 C C . VAL B 1 26 ? -27.719 68.625 5.496 1 55.5 26 VAL B C 1
ATOM 1458 O O . VAL B 1 26 ? -26.812 67.812 5.688 1 55.5 26 VAL B O 1
ATOM 1461 N N . PRO B 1 27 ? -28.219 68.875 4.234 1 59.78 27 PRO B N 1
ATOM 1462 C CA . PRO B 1 27 ? -27.672 68.062 3.172 1 59.78 27 PRO B CA 1
ATOM 1463 C C . PRO B 1 27 ? -26.188 68.312 2.9 1 59.78 27 PRO B C 1
ATOM 1465 O O . PRO B 1 27 ? -25.438 67.438 2.57 1 59.78 27 PRO B O 1
ATOM 1468 N N . LEU B 1 28 ? -25.734 69.562 3.166 1 54.72 28 LEU B N 1
ATOM 1469 C CA . LEU B 1 28 ? -24.344 69.938 2.885 1 54.72 28 LEU B CA 1
ATOM 1470 C C . LEU B 1 28 ? -23.422 69.312 3.926 1 54.72 28 LEU B C 1
ATOM 1472 O O . LEU B 1 28 ? -22.328 68.875 3.592 1 54.72 28 LEU B O 1
ATOM 1476 N N . ALA B 1 29 ? -23.859 69.312 5.18 1 54.66 29 ALA B N 1
ATOM 1477 C CA . ALA B 1 29 ? -23.016 68.688 6.207 1 54.66 29 ALA B CA 1
ATOM 1478 C C . ALA B 1 29 ? -22.891 67.188 6.004 1 54.66 29 ALA B C 1
ATOM 1480 O O . ALA B 1 29 ? -21.812 66.625 6.195 1 54.66 29 ALA B O 1
ATOM 1481 N N . LEU B 1 30 ? -23.969 66.562 5.496 1 55.44 30 LEU B N 1
ATOM 1482 C CA . LEU B 1 30 ? -23.906 65.125 5.273 1 55.44 30 LEU B CA 1
ATOM 1483 C C . LEU B 1 30 ? -23.047 64.812 4.059 1 55.44 30 LEU B C 1
ATOM 1485 O O . LEU B 1 30 ? -22.375 63.781 4.027 1 55.44 30 LEU B O 1
ATOM 1489 N N . ALA B 1 31 ? -23.031 65.812 3.123 1 53.72 31 ALA B N 1
ATOM 1490 C CA . ALA B 1 31 ? -22.234 65.562 1.921 1 53.72 31 ALA B CA 1
ATOM 1491 C C . ALA B 1 31 ? -20.75 65.625 2.211 1 53.72 31 ALA B C 1
ATOM 1493 O O . ALA B 1 31 ? -19.922 65.188 1.441 1 53.72 31 ALA B O 1
ATOM 1494 N N . ALA B 1 32 ? -20.328 66.438 3.244 1 49.31 32 ALA B N 1
ATOM 1495 C CA . ALA B 1 32 ? -18.906 66.562 3.535 1 49.31 32 ALA B CA 1
ATOM 1496 C C . ALA B 1 32 ? -18.406 65.438 4.379 1 49.31 32 ALA B C 1
ATOM 1498 O O . ALA B 1 32 ? -17.281 65.438 4.891 1 49.31 32 ALA B O 1
ATOM 1499 N N . LEU B 1 33 ? -19.219 64.5 4.73 1 53.59 33 LEU B N 1
ATOM 1500 C CA . LEU B 1 33 ? -18.578 63.312 5.352 1 53.59 33 LEU B CA 1
ATOM 1501 C C . LEU B 1 33 ? -17.484 62.75 4.453 1 53.59 33 LEU B C 1
ATOM 1503 O O . LEU B 1 33 ? -17.719 62.469 3.277 1 53.59 33 LEU B O 1
ATOM 1507 N N . PRO B 1 34 ? -16.156 63.094 4.707 1 54.44 34 PRO B N 1
ATOM 1508 C CA . PRO B 1 34 ? -15.031 62.781 3.816 1 54.44 34 PRO B CA 1
ATOM 1509 C C . PRO B 1 34 ? -14.992 61.312 3.406 1 54.44 34 PRO B C 1
ATOM 1511 O O . PRO B 1 34 ? -15.32 60.438 4.211 1 54.44 34 PRO B O 1
ATOM 1514 N N . ARG B 1 35 ? -15.047 61 2.039 1 54.06 35 ARG B N 1
ATOM 1515 C CA . ARG B 1 35 ? -14.781 59.75 1.34 1 54.06 35 ARG B CA 1
ATOM 1516 C C . ARG B 1 35 ? -13.664 58.969 2.025 1 54.06 35 ARG B C 1
ATOM 1518 O O . ARG B 1 35 ? -13.484 57.781 1.767 1 54.06 35 ARG B O 1
ATOM 1525 N N . PHE B 1 36 ? -12.875 59.594 2.887 1 51.19 36 PHE B N 1
ATOM 1526 C CA . PHE B 1 36 ? -11.789 58.906 3.58 1 51.19 36 PHE B CA 1
ATOM 1527 C C . PHE B 1 36 ? -12.328 57.969 4.648 1 51.19 36 PHE B C 1
ATOM 1529 O O . PHE B 1 36 ? -11.812 56.875 4.828 1 51.19 36 PHE B O 1
ATOM 1536 N N . VAL B 1 37 ? -13.414 58.438 5.371 1 52.94 37 VAL B N 1
ATOM 1537 C CA . VAL B 1 37 ? -13.984 57.562 6.371 1 52.94 37 VAL B CA 1
ATOM 1538 C C . VAL B 1 37 ? -14.602 56.344 5.68 1 52.94 37 VAL B C 1
ATOM 1540 O O . VAL B 1 37 ? -14.438 55.219 6.145 1 52.94 37 VAL B O 1
ATOM 1543 N N . LEU B 1 38 ? -15.203 56.656 4.527 1 52.53 38 LEU B N 1
ATOM 1544 C CA . LEU B 1 38 ? -15.742 55.5 3.793 1 52.53 38 LEU B CA 1
ATOM 1545 C C . LEU B 1 38 ? -14.617 54.625 3.24 1 52.53 38 LEU B C 1
ATOM 1547 O O . LEU B 1 38 ? -14.711 53.406 3.271 1 52.53 38 LEU B O 1
ATOM 1551 N N . ALA B 1 39 ? -13.5 55.281 2.752 1 49.91 39 ALA B N 1
ATOM 1552 C CA . ALA B 1 39 ? -12.367 54.531 2.211 1 49.91 39 ALA B CA 1
ATOM 1553 C C . ALA B 1 39 ? -11.656 53.75 3.309 1 49.91 39 ALA B C 1
ATOM 1555 O O . ALA B 1 39 ? -11.211 52.625 3.09 1 49.91 39 ALA B O 1
ATOM 1556 N N . VAL B 1 40 ? -11.516 54.25 4.492 1 47.47 40 VAL B N 1
ATOM 1557 C CA . VAL B 1 40 ? -10.891 53.562 5.621 1 47.47 40 VAL B CA 1
ATOM 1558 C C . VAL B 1 40 ? -11.758 52.406 6.043 1 47.47 40 VAL B C 1
ATOM 1560 O O . VAL B 1 40 ? -11.242 51.312 6.316 1 47.47 40 VAL B O 1
ATOM 1563 N N . VAL B 1 41 ? -13.094 52.594 6.07 1 49.41 41 VAL B N 1
ATOM 1564 C CA . VAL B 1 41 ? -13.984 51.5 6.449 1 49.41 41 VAL B CA 1
ATOM 1565 C C . VAL B 1 41 ? -14 50.438 5.344 1 49.41 41 VAL B C 1
ATOM 1567 O O . VAL B 1 41 ? -14.047 49.25 5.621 1 49.41 41 VAL B O 1
ATOM 1570 N N . ARG B 1 42 ? -14 50.906 4.086 1 49.06 42 ARG B N 1
ATOM 1571 C CA . ARG B 1 42 ? -13.945 49.938 2.998 1 49.06 42 ARG B CA 1
ATOM 1572 C C . ARG B 1 42 ? -12.555 49.344 2.879 1 49.06 42 ARG B C 1
ATOM 1574 O O . ARG B 1 42 ? -12.398 48.219 2.361 1 49.06 42 ARG B O 1
ATOM 1581 N N . GLY B 1 43 ? -11.523 50.156 3.113 1 46.28 43 GLY B N 1
ATOM 1582 C CA . GLY B 1 43 ? -10.164 49.656 3.064 1 46.28 43 GLY B CA 1
ATOM 1583 C C . GLY B 1 43 ? -9.875 48.625 4.133 1 46.28 43 GLY B C 1
ATOM 1584 O O . GLY B 1 43 ? -8.867 47.906 4.066 1 46.28 43 GLY B O 1
ATOM 1585 N N . ALA B 1 44 ? -10.492 48.719 5.234 1 46.5 44 ALA B N 1
ATOM 1586 C CA . ALA B 1 44 ? -10.234 47.75 6.305 1 46.5 44 ALA B CA 1
ATOM 1587 C C . ALA B 1 44 ? -10.656 46.344 5.891 1 46.5 44 ALA B C 1
ATOM 1589 O O . ALA B 1 44 ? -10.32 45.344 6.566 1 46.5 44 ALA B O 1
ATOM 1590 N N . ARG B 1 45 ? -11.641 46.25 5.008 1 45.44 45 ARG B N 1
ATOM 1591 C CA . ARG B 1 45 ? -11.945 44.844 4.648 1 45.44 45 ARG B CA 1
ATOM 1592 C C . ARG B 1 45 ? -11.047 44.375 3.52 1 45.44 45 ARG B C 1
ATOM 1594 O O . ARG B 1 45 ? -11.453 44.344 2.357 1 45.44 45 ARG B O 1
ATOM 1601 N N . THR B 1 46 ? -9.914 44.969 3.297 1 42.53 46 THR B N 1
ATOM 1602 C CA . THR B 1 46 ? -9.117 44.188 2.34 1 42.53 46 THR B CA 1
ATOM 1603 C C . THR B 1 46 ? -9.156 42.719 2.674 1 42.53 46 THR B C 1
ATOM 1605 O O . THR B 1 46 ? -8.898 42.312 3.812 1 42.53 46 THR B O 1
ATOM 1608 N N . PRO B 1 47 ? -9.984 41.844 2.043 1 42 47 PRO B N 1
ATOM 1609 C CA . PRO B 1 47 ? -9.789 40.438 2.391 1 42 47 PRO B CA 1
ATOM 1610 C C . PRO B 1 47 ? -8.32 40.094 2.6 1 42 47 PRO B C 1
ATOM 1612 O O . PRO B 1 47 ? -7.445 40.625 1.906 1 42 47 PRO B O 1
ATOM 1615 N N . GLY B 1 48 ? -7.699 40.094 3.715 1 39.84 48 GLY B N 1
ATOM 1616 C CA . GLY B 1 48 ? -6.352 39.562 3.822 1 39.84 48 GLY B CA 1
ATOM 1617 C C . GLY B 1 48 ? -5.996 38.625 2.691 1 39.84 48 GLY B C 1
ATOM 1618 O O . GLY B 1 48 ? -6.859 38.219 1.9 1 39.84 48 GLY B O 1
ATOM 1619 N N . PRO B 1 49 ? -4.707 38.531 2.209 1 43.38 49 PRO B N 1
ATOM 1620 C CA . PRO B 1 49 ? -4.418 37.562 1.148 1 43.38 49 PRO B CA 1
ATOM 1621 C C . PRO B 1 49 ? -5.312 36.312 1.225 1 43.38 49 PRO B C 1
ATOM 1623 O O . PRO B 1 49 ? -5.582 35.812 2.318 1 43.38 49 PRO B O 1
ATOM 1626 N N . ARG B 1 50 ? -6.363 36.188 0.495 1 46.22 50 ARG B N 1
ATOM 1627 C CA . ARG B 1 50 ? -7.207 34.969 0.392 1 46.22 50 ARG B CA 1
ATOM 1628 C C . ARG B 1 50 ? -6.441 33.719 0.812 1 46.22 50 ARG B C 1
ATOM 1630 O O . ARG B 1 50 ? -5.48 33.344 0.151 1 46.22 50 ARG B O 1
ATOM 1637 N N . GLU B 1 51 ? -6.102 33.531 2.117 1 50.31 51 GLU B N 1
ATOM 1638 C CA . GLU B 1 51 ? -5.598 32.219 2.494 1 50.31 51 GLU B CA 1
ATOM 1639 C C . GLU B 1 51 ? -6.121 31.141 1.555 1 50.31 51 GLU B C 1
ATOM 1641 O O . GLU B 1 51 ? -7.332 30.922 1.453 1 50.31 51 GLU B O 1
ATOM 1646 N N . SER B 1 52 ? -5.43 31.078 0.332 1 55.38 52 SER B N 1
ATOM 1647 C CA . SER B 1 52 ? -5.832 29.984 -0.55 1 55.38 52 SER B CA 1
ATOM 1648 C C . SER B 1 52 ? -6.371 28.797 0.246 1 55.38 52 SER B C 1
ATOM 1650 O O . SER B 1 52 ? -5.73 28.344 1.194 1 55.38 52 SER B O 1
ATOM 1652 N N . THR B 1 53 ? -7.641 28.641 0.201 1 71.25 53 THR B N 1
ATOM 1653 C CA . THR B 1 53 ? -8.258 27.484 0.822 1 71.25 53 THR B CA 1
ATOM 1654 C C . THR B 1 53 ? -7.617 26.188 0.318 1 71.25 53 THR B C 1
ATOM 1656 O O . THR B 1 53 ? -6.996 26.172 -0.747 1 71.25 53 THR B O 1
ATOM 1659 N N . ALA B 1 54 ? -7.309 25.266 1.126 1 74.62 54 ALA B N 1
ATOM 1660 C CA . ALA B 1 54 ? -6.773 23.953 0.764 1 74.62 54 ALA B CA 1
ATOM 1661 C C . ALA B 1 54 ? -7.305 23.5 -0.591 1 74.62 54 ALA B C 1
ATOM 1663 O O . ALA B 1 54 ? -6.625 22.781 -1.32 1 74.62 54 ALA B O 1
ATOM 1664 N N . ALA B 1 55 ? -8.344 24.141 -1.038 1 75.31 55 ALA B N 1
ATOM 1665 C CA . ALA B 1 55 ? -9 23.703 -2.273 1 75.31 55 ALA B CA 1
ATOM 1666 C C . ALA B 1 55 ? -8.289 24.266 -3.496 1 75.31 55 ALA B C 1
ATOM 1668 O O . ALA B 1 55 ? -8.383 23.719 -4.594 1 75.31 55 ALA B O 1
ATOM 1669 N N . ASP B 1 56 ? -7.527 25.281 -3.332 1 84.19 56 ASP B N 1
ATOM 1670 C CA . ASP B 1 56 ? -6.941 25.953 -4.492 1 84.19 56 ASP B CA 1
ATOM 1671 C C . ASP B 1 56 ? -5.438 25.688 -4.574 1 84.19 56 ASP B C 1
ATOM 1673 O O . ASP B 1 56 ? -4.766 26.172 -5.484 1 84.19 56 ASP B O 1
ATOM 1677 N N . MET B 1 57 ? -5.066 24.844 -3.803 1 92.19 57 MET B N 1
ATOM 1678 C CA . MET B 1 57 ? -3.637 24.562 -3.715 1 92.19 57 MET B CA 1
ATOM 1679 C C . MET B 1 57 ? -3.238 23.453 -4.672 1 92.19 57 MET B C 1
ATOM 1681 O O . MET B 1 57 ? -4.047 22.578 -4.984 1 92.19 57 MET B O 1
ATOM 1685 N N . SER B 1 58 ? -1.995 23.594 -5.121 1 95.19 58 SER B N 1
ATOM 1686 C CA . SER B 1 58 ? -1.396 22.422 -5.754 1 95.19 58 SER B CA 1
ATOM 1687 C C . SER B 1 58 ? -1.093 21.328 -4.73 1 95.19 58 SER B C 1
ATOM 1689 O O . SER B 1 58 ? -1.195 21.562 -3.525 1 95.19 58 SER B O 1
ATOM 1691 N N . GLY B 1 59 ? -0.783 20.141 -5.242 1 95 59 GLY B N 1
ATOM 1692 C CA . GLY B 1 59 ? -0.361 19.078 -4.34 1 95 59 GLY B CA 1
ATOM 1693 C C . GLY B 1 59 ? 0.789 19.484 -3.439 1 95 59 GLY B C 1
ATOM 1694 O O . GLY B 1 59 ? 0.726 19.297 -2.223 1 95 59 GLY B O 1
ATOM 1695 N N . LEU B 1 60 ? 1.792 20.094 -3.973 1 94.56 60 LEU B N 1
ATOM 1696 C CA . LEU B 1 60 ? 2.973 20.5 -3.223 1 94.56 60 LEU B CA 1
ATOM 1697 C C . LEU B 1 60 ? 2.623 21.594 -2.221 1 94.56 60 LEU B C 1
ATOM 1699 O O . LEU B 1 60 ? 3.133 21.609 -1.099 1 94.56 60 LEU B O 1
ATOM 1703 N N . GLU B 1 61 ? 1.786 22.5 -2.635 1 96.19 61 GLU B N 1
ATOM 1704 C CA . GLU B 1 61 ? 1.34 23.547 -1.728 1 96.19 61 GLU B CA 1
ATOM 1705 C C . GLU B 1 61 ? 0.553 22.969 -0.555 1 96.19 61 GLU B C 1
ATOM 1707 O O . GLU B 1 61 ? 0.64 23.484 0.567 1 96.19 61 GLU B O 1
ATOM 1712 N N . PHE B 1 62 ? -0.226 21.984 -0.871 1 97.94 62 PHE B N 1
ATOM 1713 C CA . PHE B 1 62 ? -1.009 21.328 0.179 1 97.94 62 PHE B CA 1
ATOM 1714 C C . PHE B 1 62 ? -0.098 20.641 1.183 1 97.94 62 PHE B C 1
ATOM 1716 O O . PHE B 1 62 ? -0.332 20.703 2.391 1 97.94 62 PHE B O 1
ATOM 1723 N N . GLU B 1 63 ? 0.953 19.969 0.746 1 97.88 63 GLU B N 1
ATOM 1724 C CA . GLU B 1 63 ? 1.942 19.375 1.647 1 97.88 63 GLU B CA 1
ATOM 1725 C C . GLU B 1 63 ? 2.549 20.438 2.559 1 97.88 63 GLU B C 1
ATOM 1727 O O . GLU B 1 63 ? 2.674 20.234 3.768 1 97.88 63 GLU B O 1
ATOM 1732 N N . ASP B 1 64 ? 2.898 21.531 1.966 1 97.5 64 ASP B N 1
ATOM 1733 C CA . ASP B 1 64 ? 3.471 22.641 2.73 1 97.5 64 ASP B CA 1
ATOM 1734 C C . ASP B 1 64 ? 2.473 23.172 3.752 1 97.5 64 ASP B C 1
ATOM 1736 O O . ASP B 1 64 ? 2.855 23.547 4.863 1 97.5 64 ASP B O 1
ATOM 1740 N N . TYR B 1 65 ? 1.275 23.234 3.262 1 97.88 65 TYR B N 1
ATOM 1741 C CA . TYR B 1 65 ? 0.204 23.672 4.145 1 97.88 65 TYR B CA 1
ATOM 1742 C C . TYR B 1 65 ? 0.118 22.781 5.383 1 97.88 65 TYR B C 1
ATOM 1744 O O . TYR B 1 65 ? 0.075 23.281 6.512 1 97.88 65 TYR B O 1
ATOM 1752 N N . VAL B 1 66 ? 0.128 21.484 5.254 1 98.62 66 VAL B N 1
ATOM 1753 C CA . VAL B 1 66 ? 0.058 20.531 6.355 1 98.62 66 VAL B CA 1
ATOM 1754 C C . VAL B 1 66 ? 1.294 20.688 7.242 1 98.62 66 VAL B C 1
ATOM 1756 O O . VAL B 1 66 ? 1.187 20.703 8.469 1 98.62 66 VAL B O 1
ATOM 1759 N N . ALA B 1 67 ? 2.469 20.828 6.652 1 98.75 67 ALA B N 1
ATOM 1760 C CA . ALA B 1 67 ? 3.723 20.984 7.387 1 98.75 67 ALA B CA 1
ATOM 1761 C C . ALA B 1 67 ? 3.691 22.234 8.258 1 98.75 67 ALA B C 1
ATOM 1763 O O . ALA B 1 67 ? 4.137 22.219 9.406 1 98.75 67 ALA B O 1
ATOM 1764 N N . ARG B 1 68 ? 3.193 23.297 7.703 1 98.38 68 ARG B N 1
ATOM 1765 C CA . ARG B 1 68 ? 3.115 24.562 8.438 1 98.38 68 ARG B CA 1
ATOM 1766 C C . ARG B 1 68 ? 2.229 24.422 9.672 1 98.38 68 ARG B C 1
ATOM 1768 O O . ARG B 1 68 ? 2.562 24.938 10.742 1 98.38 68 ARG B O 1
ATOM 1775 N N . ILE B 1 69 ? 1.126 23.75 9.469 1 98.25 69 ILE B N 1
ATOM 1776 C CA . ILE B 1 69 ? 0.225 23.547 10.602 1 98.25 69 ILE B CA 1
ATOM 1777 C C . ILE B 1 69 ? 0.926 22.719 11.68 1 98.25 69 ILE B C 1
ATOM 1779 O O . ILE B 1 69 ? 0.86 23.047 12.859 1 98.25 69 ILE B O 1
ATOM 1783 N N . ALA B 1 70 ? 1.639 21.641 11.305 1 98.56 70 ALA B N 1
ATOM 1784 C CA . ALA B 1 70 ? 2.359 20.812 12.266 1 98.56 70 ALA B CA 1
ATOM 1785 C C . ALA B 1 70 ? 3.41 21.625 13.016 1 98.56 70 ALA B C 1
ATOM 1787 O O . ALA B 1 70 ? 3.529 21.516 14.242 1 98.56 70 ALA B O 1
ATOM 1788 N N . ARG B 1 71 ? 4.137 22.484 12.297 1 98.31 71 ARG B N 1
ATOM 1789 C CA . ARG B 1 71 ? 5.164 23.312 12.906 1 98.31 71 ARG B CA 1
ATOM 1790 C C . ARG B 1 71 ? 4.555 24.312 13.883 1 98.31 71 ARG B C 1
ATOM 1792 O O . ARG B 1 71 ? 5.137 24.609 14.93 1 98.31 71 ARG B O 1
ATOM 1799 N N . SER B 1 72 ? 3.432 24.766 13.477 1 97.19 72 SER B N 1
ATOM 1800 C CA . SER B 1 72 ? 2.777 25.75 14.328 1 97.19 72 SER B CA 1
ATOM 1801 C C . SER B 1 72 ? 2.34 25.125 15.648 1 97.19 72 SER B C 1
ATOM 1803 O O . SER B 1 72 ? 2.078 25.844 16.625 1 97.19 72 SER B O 1
ATOM 1805 N N . CYS B 1 73 ? 2.244 23.781 15.664 1 95.5 73 CYS B N 1
ATOM 1806 C CA . CYS B 1 73 ? 1.938 23.031 16.891 1 95.5 73 CYS B CA 1
ATOM 1807 C C . CYS B 1 73 ? 3.193 22.812 17.719 1 95.5 73 CYS B C 1
ATOM 1809 O O . CYS B 1 73 ? 3.133 22.203 18.781 1 95.5 73 CYS B O 1
ATOM 1811 N N . GLY B 1 74 ? 4.273 23.234 17.188 1 96.88 74 GLY B N 1
ATOM 1812 C CA . GLY B 1 74 ? 5.531 22.984 17.875 1 96.88 74 GLY B CA 1
ATOM 1813 C C . GLY B 1 74 ? 6.102 21.609 17.609 1 96.88 74 GLY B C 1
ATOM 1814 O O . GLY B 1 74 ? 6.996 21.156 18.328 1 96.88 74 GLY B O 1
ATOM 1815 N N . LEU B 1 75 ? 5.562 20.906 16.656 1 97.62 75 LEU B N 1
ATOM 1816 C CA . LEU B 1 75 ? 6.031 19.562 16.344 1 97.62 75 LEU B CA 1
ATOM 1817 C C . LEU B 1 75 ? 7.164 19.609 15.32 1 97.62 75 LEU B C 1
ATOM 1819 O O . LEU B 1 75 ? 7.125 20.391 14.367 1 97.62 75 LEU B O 1
ATOM 1823 N N . PRO B 1 76 ? 8.195 18.828 15.555 1 97.88 76 PRO B N 1
ATOM 1824 C CA . PRO B 1 76 ? 9.203 18.703 14.508 1 97.88 76 PRO B CA 1
ATOM 1825 C C . PRO B 1 76 ? 8.656 18.094 13.227 1 97.88 76 PRO B C 1
ATOM 1827 O O . PRO B 1 76 ? 7.828 17.172 13.281 1 97.88 76 PRO B O 1
ATOM 1830 N N . VAL B 1 77 ? 9.133 18.641 12.086 1 98.62 77 VAL B N 1
ATOM 1831 C CA . VAL B 1 77 ? 8.648 18.188 10.789 1 98.62 77 VAL B CA 1
ATOM 1832 C C . VAL B 1 77 ? 9.836 17.891 9.867 1 98.62 77 VAL B C 1
ATOM 1834 O O . VAL B 1 77 ? 10.766 18.703 9.773 1 98.62 77 VAL B O 1
ATOM 1837 N N . ILE B 1 78 ? 9.82 16.75 9.25 1 98.19 78 ILE B N 1
ATOM 1838 C CA . ILE B 1 78 ? 10.734 16.406 8.164 1 98.19 78 ILE B CA 1
ATOM 1839 C C . ILE B 1 78 ? 9.953 16.219 6.871 1 98.19 78 ILE B C 1
ATOM 1841 O O . ILE B 1 78 ? 9.039 15.398 6.805 1 98.19 78 ILE B O 1
ATOM 1845 N N . MET B 1 79 ? 10.312 17.016 5.863 1 98.06 79 MET B N 1
ATOM 1846 C CA . MET B 1 79 ? 9.758 16.766 4.535 1 98.06 79 MET B CA 1
ATOM 1847 C C . MET B 1 79 ? 10.508 15.656 3.82 1 98.06 79 MET B C 1
ATOM 1849 O O . MET B 1 79 ? 11.742 15.641 3.824 1 98.06 79 MET B O 1
ATOM 1853 N N . THR B 1 80 ? 9.758 14.75 3.229 1 96.56 80 THR B N 1
ATOM 1854 C CA . THR B 1 80 ? 10.461 13.703 2.494 1 96.56 80 THR B CA 1
ATOM 1855 C C . THR B 1 80 ? 10.75 14.141 1.062 1 96.56 80 THR B C 1
ATOM 1857 O O . THR B 1 80 ? 10.078 15.031 0.534 1 96.56 80 THR B O 1
ATOM 1860 N N . PRO B 1 81 ? 11.742 13.578 0.504 1 91.56 81 PRO B N 1
ATOM 1861 C CA . PRO B 1 81 ? 12.109 14 -0.847 1 91.56 81 PRO B CA 1
ATOM 1862 C C . PRO B 1 81 ? 11.055 13.641 -1.889 1 91.56 81 PRO B C 1
ATOM 1864 O O . PRO B 1 81 ? 10.141 12.852 -1.604 1 91.56 81 PRO B O 1
ATOM 1867 N N . LEU B 1 82 ? 11.227 14.195 -3.01 1 82.31 82 LEU B N 1
ATOM 1868 C CA . LEU B 1 82 ? 10.258 14.008 -4.086 1 82.31 82 LEU B CA 1
ATOM 1869 C C . LEU B 1 82 ? 10.305 12.578 -4.617 1 82.31 82 LEU B C 1
ATOM 1871 O O . LEU B 1 82 ? 9.297 12.055 -5.094 1 82.31 82 LEU B O 1
ATOM 1875 N N . SER B 1 83 ? 11.516 11.977 -4.555 1 85.06 83 SER B N 1
ATOM 1876 C CA . SER B 1 83 ? 11.672 10.586 -4.969 1 85.06 83 SER B CA 1
ATOM 1877 C C . SER B 1 83 ? 12.195 9.727 -3.82 1 85.06 83 SER B C 1
ATOM 1879 O O . SER B 1 83 ? 12.922 10.219 -2.949 1 85.06 83 SER B O 1
ATOM 1881 N N . GLY B 1 84 ? 11.727 8.508 -3.848 1 88.56 84 GLY B N 1
ATOM 1882 C CA . GLY B 1 84 ? 12.188 7.637 -2.777 1 88.56 84 GLY B CA 1
ATOM 1883 C C . GLY B 1 84 ? 11.492 7.898 -1.456 1 88.56 84 GLY B C 1
ATOM 1884 O O . GLY B 1 84 ? 12.078 7.711 -0.39 1 88.56 84 GLY B O 1
ATOM 1885 N N . ASP B 1 85 ? 10.32 8.469 -1.585 1 92.12 85 ASP B N 1
ATOM 1886 C CA . ASP B 1 85 ? 9.609 8.867 -0.375 1 92.12 85 ASP B CA 1
ATOM 1887 C C . ASP B 1 85 ? 8.727 7.738 0.141 1 92.12 85 ASP B C 1
ATOM 1889 O O . ASP B 1 85 ? 8.164 7.828 1.234 1 92.12 85 ASP B O 1
ATOM 1893 N N . TRP B 1 86 ? 8.578 6.672 -0.56 1 96.5 86 TRP B N 1
ATOM 1894 C CA . TRP B 1 86 ? 7.867 5.449 -0.193 1 96.5 86 TRP B CA 1
ATOM 1895 C C . TRP B 1 86 ? 6.402 5.742 0.112 1 96.5 86 TRP B C 1
ATOM 1897 O O . TRP B 1 86 ? 5.773 5.039 0.908 1 96.5 86 TRP B O 1
ATOM 1907 N N . GLY B 1 87 ? 5.855 6.883 -0.37 1 97 87 GLY B N 1
ATOM 1908 C CA . GLY B 1 87 ? 4.461 7.219 -0.14 1 97 87 GLY B CA 1
ATOM 1909 C C . GLY B 1 87 ? 4.246 8.062 1.104 1 97 87 GLY B C 1
ATOM 1910 O O . GLY B 1 87 ? 3.111 8.25 1.547 1 97 87 GLY B O 1
ATOM 1911 N N . VAL B 1 88 ? 5.395 8.539 1.645 1 98.62 88 VAL B N 1
ATOM 1912 C CA . VAL B 1 88 ? 5.348 9.406 2.816 1 98.62 88 VAL B CA 1
ATOM 1913 C C . VAL B 1 88 ? 5.793 10.82 2.436 1 98.62 88 VAL B C 1
ATOM 1915 O O . VAL B 1 88 ? 6.93 11.023 2.012 1 98.62 88 VAL B O 1
ATOM 1918 N N . ASP B 1 89 ? 4.914 11.758 2.68 1 98.38 89 ASP B N 1
ATOM 1919 C CA . ASP B 1 89 ? 5.23 13.125 2.279 1 98.38 89 ASP B CA 1
ATOM 1920 C C . ASP B 1 89 ? 5.961 13.875 3.395 1 98.38 89 ASP B C 1
ATOM 1922 O O . ASP B 1 89 ? 6.91 14.617 3.137 1 98.38 89 ASP B O 1
ATOM 1926 N N . LEU B 1 90 ? 5.531 13.711 4.578 1 98.25 90 LEU B N 1
ATOM 1927 C CA . LEU B 1 90 ? 6.211 14.352 5.703 1 98.25 90 LEU B CA 1
ATOM 1928 C C . LEU B 1 90 ? 6.133 13.484 6.953 1 98.25 90 LEU B C 1
ATOM 1930 O O . LEU B 1 90 ? 5.297 12.578 7.035 1 98.25 90 LEU B O 1
ATOM 1934 N N . ILE B 1 91 ? 7.07 13.633 7.82 1 98.69 91 ILE B N 1
ATOM 1935 C CA . ILE B 1 91 ? 7.164 12.945 9.109 1 98.69 91 ILE B CA 1
ATOM 1936 C C . ILE B 1 91 ? 7.023 13.961 10.242 1 98.69 91 ILE B C 1
ATOM 1938 O O . ILE B 1 91 ? 7.695 14.992 10.242 1 98.69 91 ILE B O 1
ATOM 1942 N N . VAL B 1 92 ? 6.156 13.656 11.18 1 98.56 92 VAL B N 1
ATOM 1943 C CA . VAL B 1 92 ? 5.863 14.586 12.266 1 98.56 92 VAL B CA 1
ATOM 1944 C C . VAL B 1 92 ? 6.117 13.914 13.609 1 98.56 92 VAL B C 1
ATOM 1946 O O . VAL B 1 92 ? 5.766 12.742 13.805 1 98.56 92 VAL B O 1
ATOM 1949 N N . GLY B 1 93 ? 6.719 14.68 14.5 1 96.69 93 GLY B N 1
ATOM 1950 C CA . GLY B 1 93 ? 6.926 14.156 15.844 1 96.69 93 GLY B CA 1
ATOM 1951 C C . GLY B 1 93 ? 8.344 13.68 16.078 1 96.69 93 GLY B C 1
ATOM 1952 O O . GLY B 1 93 ? 9.25 14 15.312 1 96.69 93 GLY B O 1
ATOM 1953 N N . ARG B 1 94 ? 8.5 12.922 17.203 1 94.06 94 ARG B N 1
ATOM 1954 C CA . ARG B 1 94 ? 9.82 12.477 17.625 1 94.06 94 ARG B CA 1
ATOM 1955 C C . ARG B 1 94 ? 9.883 10.953 17.719 1 94.06 94 ARG B C 1
ATOM 1957 O O . ARG B 1 94 ? 8.859 10.305 17.953 1 94.06 94 ARG B O 1
ATOM 1964 N N . ARG B 1 95 ? 11.086 10.508 17.578 1 91.5 95 ARG B N 1
ATOM 1965 C CA . ARG B 1 95 ? 11.297 9.078 17.766 1 91.5 95 ARG B CA 1
ATOM 1966 C C . ARG B 1 95 ? 11.023 8.672 19.203 1 91.5 95 ARG B C 1
ATOM 1968 O O . ARG B 1 95 ? 11.352 9.406 20.141 1 91.5 95 ARG B O 1
ATOM 1975 N N . PRO B 1 96 ? 10.438 7.551 19.422 1 90.31 96 PRO B N 1
ATOM 1976 C CA . PRO B 1 96 ? 10.039 6.52 18.469 1 90.31 96 PRO B CA 1
ATOM 1977 C C . PRO B 1 96 ? 8.602 6.68 17.984 1 90.31 96 PRO B C 1
ATOM 1979 O O . PRO B 1 96 ? 8.062 5.797 17.312 1 90.31 96 PRO B O 1
ATOM 1982 N N . HIS B 1 97 ? 7.953 7.816 18.281 1 91.31 97 HIS B N 1
ATOM 1983 C CA . HIS B 1 97 ? 6.527 7.965 18.016 1 91.31 97 HIS B CA 1
ATOM 1984 C C . HIS B 1 97 ? 6.289 8.922 16.844 1 91.31 97 HIS B C 1
ATOM 1986 O O . HIS B 1 97 ? 5.449 9.82 16.938 1 91.31 97 HIS B O 1
ATOM 1992 N N . ARG B 1 98 ? 7.023 8.664 15.773 1 97.06 98 ARG B N 1
ATOM 1993 C CA . ARG B 1 98 ? 6.879 9.508 14.594 1 97.06 98 ARG B CA 1
ATOM 1994 C C . ARG B 1 98 ? 5.664 9.094 13.766 1 97.06 98 ARG B C 1
ATOM 1996 O O . ARG B 1 98 ? 5.344 7.902 13.68 1 97.06 98 ARG B O 1
ATOM 2003 N N . ILE B 1 99 ? 5.031 10.039 13.195 1 98.62 99 ILE B N 1
ATOM 2004 C CA . ILE B 1 99 ? 3.859 9.844 12.344 1 98.62 99 ILE B CA 1
ATOM 2005 C C . ILE B 1 99 ? 4.238 10.078 10.883 1 98.62 99 ILE B C 1
ATOM 2007 O O . ILE B 1 99 ? 4.723 11.156 10.523 1 98.62 99 ILE B O 1
ATOM 2011 N N . ALA B 1 100 ? 4.105 9.078 10.07 1 98.88 100 ALA B N 1
ATOM 2012 C CA . ALA B 1 100 ? 4.211 9.227 8.617 1 98.88 100 ALA B CA 1
ATOM 2013 C C . ALA B 1 100 ? 2.914 9.766 8.023 1 98.88 100 ALA B C 1
ATOM 2015 O O . ALA B 1 100 ? 1.84 9.195 8.242 1 98.88 100 ALA B O 1
ATOM 2016 N N . ILE B 1 101 ? 3.021 10.844 7.254 1 98.94 101 ILE B N 1
ATOM 2017 C CA . ILE B 1 101 ? 1.824 11.469 6.699 1 98.94 101 ILE B CA 1
ATOM 2018 C C . ILE B 1 101 ? 1.896 11.461 5.176 1 98.94 101 ILE B C 1
ATOM 2020 O O . ILE B 1 101 ? 2.916 11.836 4.594 1 98.94 101 ILE B O 1
ATOM 2024 N N . GLN B 1 102 ? 0.854 10.961 4.551 1 98.81 102 GLN B N 1
ATOM 2025 C CA . GLN B 1 102 ? 0.613 11.141 3.123 1 98.81 102 GLN B CA 1
ATOM 2026 C C . GLN B 1 102 ? -0.436 12.219 2.871 1 98.81 102 GLN B C 1
ATOM 2028 O O . GLN B 1 102 ? -1.517 12.195 3.463 1 98.81 102 GLN B O 1
ATOM 2033 N N . CYS B 1 103 ? -0.122 13.164 2.039 1 98.5 103 CYS B N 1
ATOM 2034 C CA . CYS B 1 103 ? -1.051 14.227 1.663 1 98.5 103 CYS B CA 1
ATOM 2035 C C . CYS B 1 103 ? -1.635 13.977 0.278 1 98.5 103 CYS B C 1
ATOM 2037 O O . CYS B 1 103 ? -0.909 13.617 -0.651 1 98.5 103 CYS B O 1
ATOM 2039 N N . LYS B 1 104 ? -2.928 14.117 0.192 1 98 104 LYS B N 1
ATOM 2040 C CA . LYS B 1 104 ? -3.617 13.992 -1.089 1 98 104 LYS B CA 1
ATOM 2041 C C . LYS B 1 104 ? -4.566 15.164 -1.318 1 98 104 LYS B C 1
ATOM 2043 O O . LYS B 1 104 ? -5.551 15.328 -0.589 1 98 104 LYS B O 1
ATOM 2048 N N . ARG B 1 105 ? -4.152 15.961 -2.26 1 97.69 105 ARG B N 1
ATOM 2049 C CA . ARG B 1 105 ? -5.051 17.016 -2.73 1 97.69 105 ARG B CA 1
ATOM 2050 C C . ARG B 1 105 ? -5.637 16.656 -4.094 1 97.69 105 ARG B C 1
ATOM 2052 O O . ARG B 1 105 ? -4.902 16.531 -5.078 1 97.69 105 ARG B O 1
ATOM 2059 N N . GLN B 1 106 ? -6.891 16.469 -4.164 1 96.62 106 GLN B N 1
ATOM 2060 C CA . GLN B 1 106 ? -7.535 16.094 -5.422 1 96.62 106 GLN B CA 1
ATOM 2061 C C . GLN B 1 106 ? -9.016 16.469 -5.41 1 96.62 106 GLN B C 1
ATOM 2063 O O . GLN B 1 106 ? -9.555 16.859 -4.379 1 96.62 106 GLN B O 1
ATOM 2068 N N . SER B 1 107 ? -9.641 16.375 -6.555 1 95.75 107 SER B N 1
ATOM 2069 C CA . SER B 1 107 ? -11.008 16.844 -6.719 1 95.75 107 SER B CA 1
ATOM 2070 C C . SER B 1 107 ? -12.016 15.734 -6.457 1 95.75 107 SER B C 1
ATOM 2072 O O . SER B 1 107 ? -13.227 15.969 -6.445 1 95.75 107 SER B O 1
ATOM 2074 N N . ARG B 1 108 ? -11.594 14.539 -6.258 1 96.56 108 ARG B N 1
ATOM 2075 C CA . ARG B 1 108 ? -12.445 13.383 -5.98 1 96.56 108 ARG B CA 1
ATOM 2076 C C . ARG B 1 108 ? -12.086 12.742 -4.645 1 96.56 108 ARG B C 1
ATOM 2078 O O . ARG B 1 108 ? -11.016 13.016 -4.09 1 96.56 108 ARG B O 1
ATOM 2085 N N . PRO B 1 109 ? -13.016 11.953 -4.113 1 98.38 109 PRO B N 1
ATOM 2086 C CA . PRO B 1 109 ? -12.672 11.273 -2.865 1 98.38 109 PRO B CA 1
ATOM 2087 C C . PRO B 1 109 ? -11.383 10.461 -2.973 1 98.38 109 PRO B C 1
ATOM 2089 O O . PRO B 1 109 ? -11.109 9.867 -4.016 1 98.38 109 PRO B O 1
ATOM 2092 N N . VAL B 1 110 ? -10.664 10.438 -1.846 1 98.69 110 VAL B N 1
ATOM 2093 C CA . VAL B 1 110 ? -9.383 9.734 -1.797 1 98.69 110 VAL B CA 1
ATOM 2094 C C . VAL B 1 110 ? -9.617 8.242 -1.605 1 98.69 110 VAL B C 1
ATOM 2096 O O . VAL B 1 110 ? -10.383 7.836 -0.724 1 98.69 110 VAL B O 1
ATOM 2099 N N . GLY B 1 111 ? -9 7.438 -2.432 1 98.19 111 GLY B N 1
ATOM 2100 C CA . GLY B 1 111 ? -9.172 5.992 -2.391 1 98.19 111 GLY B CA 1
ATOM 2101 C C . GLY B 1 111 ? -8.156 5.297 -1.501 1 98.19 111 GLY B C 1
ATOM 2102 O O . GLY B 1 111 ? -7.348 5.953 -0.841 1 98.19 111 GLY B O 1
ATOM 2103 N N . ALA B 1 112 ? -8.18 3.953 -1.589 1 98.31 112 ALA B N 1
ATOM 2104 C CA . ALA B 1 112 ? -7.391 3.1 -0.706 1 98.31 112 ALA B CA 1
ATOM 2105 C C . ALA B 1 112 ? -5.898 3.252 -0.989 1 98.31 112 ALA B C 1
ATOM 2107 O O . ALA B 1 112 ? -5.062 2.949 -0.133 1 98.31 112 ALA B O 1
ATOM 2108 N N . GLY B 1 113 ? -5.574 3.689 -2.207 1 98.25 113 GLY B N 1
ATOM 2109 C CA . GLY B 1 113 ? -4.18 3.799 -2.605 1 98.25 113 GLY B CA 1
ATOM 2110 C C . GLY B 1 113 ? -3.361 4.672 -1.674 1 98.25 113 GLY B C 1
ATOM 2111 O O . GLY B 1 113 ? -2.215 4.348 -1.357 1 98.25 113 GLY B O 1
ATOM 2112 N N . ALA B 1 114 ? -3.941 5.691 -1.157 1 98.69 114 ALA B N 1
ATOM 2113 C CA . ALA B 1 114 ? -3.232 6.59 -0.252 1 98.69 114 ALA B CA 1
ATOM 2114 C C . ALA B 1 114 ? -2.893 5.895 1.062 1 98.69 114 ALA B C 1
ATOM 2116 O O . ALA B 1 114 ? -1.803 6.078 1.606 1 98.69 114 ALA B O 1
ATOM 2117 N N . VAL B 1 115 ? -3.807 5.086 1.527 1 98.88 115 VAL B N 1
ATOM 2118 C CA . VAL B 1 115 ? -3.605 4.336 2.762 1 98.88 115 VAL B CA 1
ATOM 2119 C C . VAL B 1 115 ? -2.559 3.246 2.537 1 98.88 115 VAL B C 1
ATOM 2121 O O . VAL B 1 115 ? -1.653 3.068 3.355 1 98.88 115 VAL B O 1
ATOM 2124 N N . GLN B 1 116 ? -2.648 2.596 1.42 1 98.88 116 GLN B N 1
ATOM 2125 C CA . GLN B 1 116 ? -1.69 1.546 1.084 1 98.88 116 GLN B CA 1
ATOM 2126 C C . GLN B 1 116 ? -0.267 2.094 1.041 1 98.88 116 GLN B C 1
ATOM 2128 O O . GLN B 1 116 ? 0.656 1.479 1.581 1 98.88 116 GLN B O 1
ATOM 2133 N N . GLU B 1 117 ? -0.148 3.277 0.395 1 98.56 117 GLU B N 1
ATOM 2134 C CA . GLU B 1 117 ? 1.166 3.896 0.247 1 98.56 117 GLU B CA 1
ATOM 2135 C C . GLU B 1 117 ? 1.776 4.227 1.606 1 98.56 117 GLU B C 1
ATOM 2137 O O . GLU B 1 117 ? 2.889 3.797 1.914 1 98.56 117 GLU B O 1
ATOM 2142 N N . VAL B 1 118 ? 1.038 4.855 2.516 1 98.88 118 VAL B N 1
ATOM 2143 C CA . VAL B 1 118 ? 1.638 5.352 3.75 1 98.88 118 VAL B CA 1
ATOM 2144 C C . VAL B 1 118 ? 1.826 4.199 4.734 1 98.88 118 VAL B C 1
ATOM 2146 O O . VAL B 1 118 ? 2.793 4.18 5.496 1 98.88 118 VAL B O 1
ATOM 2149 N N . VAL B 1 119 ? 0.967 3.209 4.711 1 98.81 119 VAL B N 1
ATOM 2150 C CA . VAL B 1 119 ? 1.063 2.072 5.621 1 98.81 119 VAL B CA 1
ATOM 2151 C C . VAL B 1 119 ? 2.283 1.226 5.262 1 98.81 119 VAL B C 1
ATOM 2153 O O . VAL B 1 119 ? 3.053 0.832 6.141 1 98.81 119 VAL B O 1
ATOM 2156 N N . ALA B 1 120 ? 2.477 1.024 3.992 1 98.81 120 ALA B N 1
ATOM 2157 C CA . ALA B 1 120 ? 3.631 0.236 3.566 1 98.81 120 ALA B CA 1
ATOM 2158 C C . ALA B 1 120 ? 4.922 1.043 3.688 1 98.81 120 ALA B C 1
ATOM 2160 O O . ALA B 1 120 ? 5.988 0.482 3.941 1 98.81 120 ALA B O 1
ATOM 2161 N N . GLY B 1 121 ? 4.836 2.33 3.512 1 98.62 121 GLY B N 1
ATOM 2162 C CA . GLY B 1 121 ? 6.016 3.18 3.441 1 98.62 121 GLY B CA 1
ATOM 2163 C C . GLY B 1 121 ? 6.52 3.613 4.805 1 98.62 121 GLY B C 1
ATOM 2164 O O . GLY B 1 121 ? 7.703 3.924 4.965 1 98.62 121 GLY B O 1
ATOM 2165 N N . ALA B 1 122 ? 5.699 3.641 5.848 1 98.62 122 ALA B N 1
ATOM 2166 C CA . ALA B 1 122 ? 6 4.219 7.152 1 98.62 122 ALA B CA 1
ATOM 2167 C C . ALA B 1 122 ? 7.215 3.537 7.785 1 98.62 122 ALA B C 1
ATOM 2169 O O . ALA B 1 122 ? 8.133 4.211 8.258 1 98.62 122 ALA B O 1
ATOM 2170 N N . PRO B 1 123 ? 7.301 2.191 7.711 1 98.12 123 PRO B N 1
ATOM 2171 C CA . PRO B 1 123 ? 8.477 1.558 8.32 1 98.12 123 PRO B CA 1
ATOM 2172 C C . PRO B 1 123 ? 9.773 1.914 7.613 1 98.12 123 PRO B C 1
ATOM 2174 O O . PRO B 1 123 ? 10.836 1.938 8.242 1 98.12 123 PRO B O 1
ATOM 2177 N N . MET B 1 124 ? 9.68 2.23 6.305 1 97.94 124 MET B N 1
ATOM 2178 C CA . MET B 1 124 ? 10.867 2.629 5.559 1 97.94 124 MET B CA 1
ATOM 2179 C C . MET B 1 124 ? 11.414 3.957 6.074 1 97.94 124 MET B C 1
ATOM 2181 O O . MET B 1 124 ? 12.57 4.297 5.82 1 97.94 124 MET B O 1
ATOM 2185 N N . GLN B 1 125 ? 10.562 4.695 6.824 1 96.75 125 GLN B N 1
ATOM 2186 C CA . GLN B 1 125 ? 10.914 6.008 7.363 1 96.75 125 GLN B CA 1
ATOM 2187 C C . GLN B 1 125 ? 11.031 5.965 8.883 1 96.75 125 GLN B C 1
ATOM 2189 O O . GLN B 1 125 ? 11.008 7.004 9.547 1 96.75 125 GLN B O 1
ATOM 2194 N N . ASP B 1 126 ? 11.016 4.832 9.469 1 96.44 126 ASP B N 1
ATOM 2195 C CA . ASP B 1 126 ? 11.117 4.609 10.914 1 96.44 126 ASP B CA 1
ATOM 2196 C C . ASP B 1 126 ? 9.922 5.207 11.648 1 96.44 126 ASP B C 1
ATOM 2198 O O . ASP B 1 126 ? 10.086 5.867 12.672 1 96.44 126 ASP B O 1
ATOM 2202 N N . CYS B 1 127 ? 8.781 5.062 11.016 1 97.56 127 CYS B N 1
ATOM 2203 C CA . CYS B 1 127 ? 7.539 5.512 11.625 1 97.56 127 CYS B CA 1
ATOM 2204 C C . CYS B 1 127 ? 6.633 4.332 11.945 1 97.56 127 CYS B C 1
ATOM 2206 O O . CYS B 1 127 ? 6.555 3.377 11.164 1 97.56 127 CYS B O 1
ATOM 2208 N N . THR B 1 128 ? 5.875 4.43 13.039 1 94.94 128 THR B N 1
ATOM 2209 C CA . THR B 1 128 ? 4.965 3.361 13.43 1 94.94 128 THR B CA 1
ATOM 2210 C C . THR B 1 128 ? 3.512 3.816 13.312 1 94.94 128 THR B C 1
ATOM 2212 O O . THR B 1 128 ? 2.592 3.002 13.391 1 94.94 128 THR B O 1
ATOM 2215 N N . ARG B 1 129 ? 3.338 5.098 13.141 1 98.25 129 ARG B N 1
ATOM 2216 C CA . ARG B 1 129 ? 1.997 5.656 12.984 1 98.25 129 ARG B CA 1
ATOM 2217 C C . ARG B 1 129 ? 1.828 6.301 11.617 1 98.25 129 ARG B C 1
ATOM 2219 O O . ARG B 1 129 ? 2.791 6.82 11.047 1 98.25 129 ARG B O 1
ATOM 2226 N N . THR B 1 130 ? 0.58 6.25 11.141 1 98.88 130 THR B N 1
ATOM 2227 C CA . THR B 1 130 ? 0.327 6.734 9.789 1 98.88 130 THR B CA 1
ATOM 2228 C C . THR B 1 130 ? -0.906 7.633 9.758 1 98.88 130 THR B C 1
ATOM 2230 O O . THR B 1 130 ? -1.803 7.492 10.594 1 98.88 130 THR B O 1
ATOM 2233 N N . MET B 1 131 ? -0.89 8.562 8.836 1 98.94 131 MET B N 1
ATOM 2234 C CA . MET B 1 131 ? -1.988 9.5 8.625 1 98.94 131 MET B CA 1
ATOM 2235 C C . MET B 1 131 ? -2.102 9.883 7.152 1 98.94 131 MET B C 1
ATOM 2237 O O . MET B 1 131 ? -1.089 10.07 6.477 1 98.94 131 MET B O 1
ATOM 2241 N N . VAL B 1 132 ? -3.316 9.984 6.668 1 99 132 VAL B N 1
ATOM 2242 C CA . VAL B 1 132 ? -3.582 10.602 5.371 1 99 132 VAL B CA 1
ATOM 2243 C C . VAL B 1 132 ? -4.379 11.891 5.566 1 99 132 VAL B C 1
ATOM 2245 O O . VAL B 1 132 ? -5.398 11.898 6.258 1 99 132 VAL B O 1
ATOM 2248 N N . VAL B 1 133 ? -3.861 12.953 4.969 1 98.94 133 VAL B N 1
ATOM 2249 C CA . VAL B 1 133 ? -4.539 14.25 5.031 1 98.94 133 VAL B CA 1
ATOM 2250 C C . VAL B 1 133 ? -4.977 14.664 3.629 1 98.94 133 VAL B C 1
ATOM 2252 O O . VAL B 1 133 ? -4.188 14.602 2.682 1 98.94 133 VAL B O 1
ATOM 2255 N N . SER B 1 134 ? -6.23 15.078 3.506 1 98.75 134 SER B N 1
ATOM 2256 C CA . SER B 1 134 ? -6.746 15.461 2.193 1 98.75 134 SER B CA 1
ATOM 2257 C C . SER B 1 134 ? -7.734 16.609 2.303 1 98.75 134 SER B C 1
ATOM 2259 O O . SER B 1 134 ? -8.289 16.859 3.375 1 98.75 134 SER B O 1
ATOM 2261 N N . ASN B 1 135 ? -7.906 17.328 1.214 1 97.5 135 ASN B N 1
ATOM 2262 C CA . ASN B 1 135 ? -8.953 18.344 1.089 1 97.5 135 ASN B CA 1
ATOM 2263 C C . ASN B 1 135 ? -10.312 17.703 0.835 1 97.5 135 ASN B C 1
ATOM 2265 O O . ASN B 1 135 ? -11.344 18.391 0.927 1 97.5 135 ASN B O 1
ATOM 2269 N N . ASN B 1 136 ? -10.32 16.453 0.499 1 97.5 136 ASN B N 1
ATOM 2270 C CA . ASN B 1 136 ? -11.547 15.727 0.2 1 97.5 136 ASN B CA 1
ATOM 2271 C C . ASN B 1 136 ? -11.789 14.602 1.202 1 97.5 136 ASN B C 1
ATOM 2273 O O . ASN B 1 136 ? -10.969 14.359 2.084 1 97.5 136 ASN B O 1
ATOM 2277 N N . GLU B 1 137 ? -12.938 14.039 1 1 98.5 137 GLU B N 1
ATOM 2278 C CA . GLU B 1 137 ? -13.273 12.906 1.86 1 98.5 137 GLU B CA 1
ATOM 2279 C C . GLU B 1 137 ? -12.719 11.602 1.293 1 98.5 137 GLU B C 1
ATOM 2281 O O . GLU B 1 137 ? -12.023 11.602 0.276 1 98.5 137 GLU B O 1
ATOM 2286 N N . PHE B 1 138 ? -13 10.539 2.043 1 98.81 138 PHE B N 1
ATOM 2287 C CA . PHE B 1 138 ? -12.43 9.242 1.709 1 98.81 138 PHE B CA 1
ATOM 2288 C C . PHE B 1 138 ? -13.508 8.273 1.251 1 98.81 138 PHE B C 1
ATOM 2290 O O . PHE B 1 138 ? -14.648 8.344 1.715 1 98.81 138 PHE B O 1
ATOM 2297 N N . THR B 1 139 ? -13.109 7.398 0.333 1 98.62 139 THR B N 1
ATOM 2298 C CA . THR B 1 139 ? -14.031 6.34 -0.067 1 98.62 139 THR B CA 1
ATOM 2299 C C . THR B 1 139 ? -14.273 5.367 1.085 1 98.62 139 THR B C 1
ATOM 2301 O O . THR B 1 139 ? -13.469 5.297 2.021 1 98.62 139 THR B O 1
ATOM 2304 N N . PRO B 1 140 ? -15.359 4.633 0.997 1 98.12 140 PRO B N 1
ATOM 2305 C CA . PRO B 1 140 ? -15.594 3.602 2.012 1 98.12 140 PRO B CA 1
ATOM 2306 C C . PRO B 1 140 ? -14.453 2.59 2.1 1 98.12 140 PRO B C 1
ATOM 2308 O O . PRO B 1 140 ? -14.086 2.162 3.195 1 98.12 140 PRO B O 1
ATOM 2311 N N . ALA B 1 141 ? -13.898 2.209 1.025 1 98 141 ALA B N 1
ATOM 2312 C CA . ALA B 1 141 ? -12.781 1.267 1 1 98 141 ALA B CA 1
ATOM 2313 C C . ALA B 1 141 ? -11.562 1.841 1.718 1 98 141 ALA B C 1
ATOM 2315 O O . ALA B 1 141 ? -10.891 1.136 2.473 1 98 141 ALA B O 1
ATOM 2316 N N . ALA B 1 142 ? -11.297 3.074 1.475 1 98.75 142 ALA B N 1
ATOM 2317 C CA . ALA B 1 142 ? -10.18 3.727 2.146 1 98.75 142 ALA B CA 1
ATOM 2318 C C . ALA B 1 142 ? -10.375 3.736 3.66 1 98.75 142 ALA B C 1
ATOM 2320 O O . ALA B 1 142 ? -9.438 3.477 4.418 1 98.75 142 ALA B O 1
ATOM 2321 N N . ARG B 1 143 ? -11.586 4.035 4.09 1 98.88 143 ARG B N 1
ATOM 2322 C CA . ARG B 1 143 ? -11.898 4.078 5.512 1 98.88 143 ARG B CA 1
ATOM 2323 C C . ARG B 1 143 ? -11.727 2.705 6.152 1 98.88 143 ARG B C 1
ATOM 2325 O O . ARG B 1 143 ? -11.164 2.586 7.242 1 98.88 143 ARG B O 1
ATOM 2332 N N . LYS B 1 144 ? -12.211 1.708 5.504 1 98.69 144 LYS B N 1
ATOM 2333 C CA . LYS B 1 144 ? -12.109 0.348 6.027 1 98.69 144 LYS B CA 1
ATOM 2334 C C . LYS B 1 144 ? -10.648 -0.089 6.141 1 98.69 144 LYS B C 1
ATOM 2336 O O . LYS B 1 144 ? -10.25 -0.662 7.152 1 98.69 144 LYS B O 1
ATOM 2341 N N . LEU B 1 145 ? -9.898 0.167 5.129 1 98.75 145 LEU B N 1
ATOM 2342 C CA . LEU B 1 145 ? -8.484 -0.186 5.137 1 98.75 145 LEU B CA 1
ATOM 2343 C C . LEU B 1 145 ? -7.742 0.575 6.23 1 98.75 145 LEU B C 1
ATOM 2345 O O . LEU B 1 145 ? -6.91 0 6.934 1 98.75 145 LEU B O 1
ATOM 2349 N N . ALA B 1 146 ? -8.031 1.825 6.344 1 98.94 146 ALA B N 1
ATOM 2350 C CA . ALA B 1 146 ? -7.395 2.658 7.359 1 98.94 146 ALA B CA 1
ATOM 2351 C C . ALA B 1 146 ? -7.699 2.143 8.758 1 98.94 146 ALA B C 1
ATOM 2353 O O . ALA B 1 146 ? -6.816 2.111 9.625 1 98.94 146 ALA B O 1
ATOM 2354 N N . GLU B 1 147 ? -8.906 1.795 8.953 1 98.81 147 GLU B N 1
ATOM 2355 C CA . GLU B 1 147 ? -9.312 1.26 10.242 1 98.81 147 GLU B CA 1
ATOM 2356 C C . GLU B 1 147 ? -8.523 -0.001 10.594 1 98.81 147 GLU B C 1
ATOM 2358 O O . GLU B 1 147 ? -8.016 -0.132 11.703 1 98.81 147 GLU B O 1
ATOM 2363 N N . LEU B 1 148 ? -8.367 -0.891 9.672 1 98.62 148 LEU B N 1
ATOM 2364 C CA . LEU B 1 148 ? -7.637 -2.131 9.914 1 98.62 148 LEU B CA 1
ATOM 2365 C C . LEU B 1 148 ? -6.195 -1.843 10.328 1 98.62 148 LEU B C 1
ATOM 2367 O O . LEU B 1 148 ? -5.652 -2.514 11.211 1 98.62 148 LEU B O 1
ATOM 2371 N N . HIS B 1 149 ? -5.602 -0.84 9.719 1 98.62 149 HIS B N 1
ATOM 2372 C CA . HIS B 1 149 ? -4.176 -0.604 9.922 1 98.62 149 HIS B CA 1
ATOM 2373 C C . HIS B 1 149 ? -3.934 0.476 10.969 1 98.62 149 HIS B C 1
ATOM 2375 O O . HIS B 1 149 ? -2.789 0.862 11.219 1 98.62 149 HIS B O 1
ATOM 2381 N N . GLY B 1 150 ? -4.965 1.039 11.539 1 98.5 150 GLY B N 1
ATOM 2382 C CA . GLY B 1 150 ? -4.805 2.115 12.5 1 98.5 150 GLY B CA 1
ATOM 2383 C C . GLY B 1 150 ? -4.273 3.395 11.883 1 98.5 150 GLY B C 1
ATOM 2384 O O . GLY B 1 150 ? -3.537 4.141 12.531 1 98.5 150 GLY B O 1
ATOM 2385 N N . CYS B 1 151 ? -4.609 3.57 10.641 1 98.88 151 CYS B N 1
ATOM 2386 C CA . CYS B 1 151 ? -4.219 4.789 9.938 1 98.88 151 CYS B CA 1
ATOM 2387 C C . CYS B 1 151 ? -5.23 5.902 10.172 1 98.88 151 CYS B C 1
ATOM 2389 O O . CYS B 1 151 ? -6.426 5.719 9.938 1 98.88 151 CYS B O 1
ATOM 2391 N N . GLU B 1 152 ? -4.746 7.062 10.625 1 98.81 152 GLU B N 1
ATOM 2392 C CA . GLU B 1 152 ? -5.648 8.188 10.844 1 98.81 152 GLU B CA 1
ATOM 2393 C C . GLU B 1 152 ? -5.977 8.898 9.531 1 98.81 152 GLU B C 1
ATOM 2395 O O . GLU B 1 152 ? -5.086 9.141 8.711 1 98.81 152 GLU B O 1
ATOM 2400 N N . LEU B 1 153 ? -7.285 9.172 9.359 1 98.94 153 LEU B N 1
ATOM 2401 C CA . LEU B 1 153 ? -7.738 9.891 8.172 1 98.94 153 LEU B CA 1
ATOM 2402 C C . LEU B 1 153 ? -8.242 11.281 8.539 1 98.94 153 LEU B C 1
ATOM 2404 O O . LEU B 1 153 ? -9.086 11.43 9.422 1 98.94 153 LEU B O 1
ATOM 2408 N N . VAL B 1 154 ? -7.672 12.281 7.871 1 98.88 154 VAL B N 1
ATOM 2409 C CA . VAL B 1 154 ? -8.133 13.656 8.023 1 98.88 154 VAL B CA 1
ATOM 2410 C C . VAL B 1 154 ? -8.617 14.188 6.676 1 98.88 154 VAL B C 1
ATOM 2412 O O . VAL B 1 154 ? -7.809 14.523 5.805 1 98.88 154 VAL B O 1
ATOM 2415 N N . GLY B 1 155 ? -9.906 14.289 6.574 1 98.44 155 GLY B N 1
ATOM 2416 C CA . GLY B 1 155 ? -10.523 14.758 5.344 1 98.44 155 GLY B CA 1
ATOM 2417 C C . GLY B 1 155 ? -10.852 16.234 5.363 1 98.44 155 GLY B C 1
ATOM 2418 O O . GLY B 1 155 ? -10.477 16.953 6.301 1 98.44 155 GLY B O 1
ATOM 2419 N N . GLY B 1 156 ? -11.508 16.672 4.301 1 97.06 156 GLY B N 1
ATOM 2420 C CA . GLY B 1 156 ? -11.828 18.078 4.129 1 97.06 156 GLY B CA 1
ATOM 2421 C C . GLY B 1 156 ? -12.594 18.656 5.305 1 97.06 156 GLY B C 1
ATOM 2422 O O . GLY B 1 156 ? -12.289 19.766 5.758 1 97.06 156 GLY B O 1
ATOM 2423 N N . ASP B 1 157 ? -13.492 17.984 5.879 1 96.25 157 ASP B N 1
ATOM 2424 C CA . ASP B 1 157 ? -14.328 18.453 6.973 1 96.25 157 ASP B CA 1
ATOM 2425 C C . ASP B 1 157 ? -13.516 18.609 8.258 1 96.25 157 ASP B C 1
ATOM 2427 O O . ASP B 1 157 ? -13.867 19.406 9.133 1 96.25 157 ASP B O 1
ATOM 2431 N N . ASP B 1 158 ? -12.453 17.859 8.32 1 97.75 158 ASP B N 1
ATOM 2432 C CA . ASP B 1 158 ? -11.648 17.844 9.539 1 97.75 158 ASP B CA 1
ATOM 2433 C C . ASP B 1 158 ? -10.422 18.734 9.406 1 97.75 158 ASP B C 1
ATOM 2435 O O . ASP B 1 158 ? -9.695 18.953 10.375 1 97.75 158 ASP B O 1
ATOM 2439 N N . LEU B 1 159 ? -10.25 19.312 8.281 1 96.75 159 LEU B N 1
ATOM 2440 C CA . LEU B 1 159 ? -9.039 20.094 8.023 1 96.75 159 LEU B CA 1
ATOM 2441 C C . LEU B 1 159 ? -8.938 21.266 8.984 1 96.75 159 LEU B C 1
ATOM 2443 O O . LEU B 1 159 ? -7.852 21.594 9.461 1 96.75 159 LEU B O 1
ATOM 2447 N N . PRO B 1 160 ? -10.023 21.953 9.266 1 95.94 160 PRO B N 1
ATOM 2448 C CA . PRO B 1 160 ? -9.93 23.047 10.227 1 95.94 160 PRO B CA 1
ATOM 2449 C C . PRO B 1 160 ? -9.461 22.578 11.602 1 95.94 160 PRO B C 1
ATOM 2451 O O . PRO B 1 160 ? -8.969 23.391 12.398 1 95.94 160 PRO B O 1
ATOM 2454 N N . ARG B 1 161 ? -9.594 21.281 11.867 1 97.75 161 ARG B N 1
ATOM 2455 C CA . ARG B 1 161 ? -9.211 20.719 13.156 1 97.75 161 ARG B CA 1
ATOM 2456 C C . ARG B 1 161 ? -7.867 20 13.07 1 97.75 161 ARG B C 1
ATOM 2458 O O . ARG B 1 161 ? -7.496 19.266 13.984 1 97.75 161 ARG B O 1
ATOM 2465 N N . LEU B 1 162 ? -7.156 20.203 12.023 1 98.38 162 LEU B N 1
ATOM 2466 C CA . LEU B 1 162 ? -5.914 19.469 11.789 1 98.38 162 LEU B CA 1
ATOM 2467 C C . LEU B 1 162 ? -4.914 19.734 12.906 1 98.38 162 LEU B C 1
ATOM 2469 O O . LEU B 1 162 ? -4.234 18.812 13.367 1 98.38 162 LEU B O 1
ATOM 2473 N N . ARG B 1 163 ? -4.844 20.984 13.344 1 98 163 ARG B N 1
ATOM 2474 C CA . ARG B 1 163 ? -3.918 21.344 14.414 1 98 163 ARG B CA 1
ATOM 2475 C C . ARG B 1 163 ? -4.156 20.5 15.656 1 98 163 ARG B C 1
ATOM 2477 O O . ARG B 1 163 ? -3.217 19.922 16.203 1 98 163 ARG B O 1
ATOM 2484 N N . SER B 1 164 ? -5.371 20.422 16.109 1 98 164 SER B N 1
ATOM 2485 C CA . SER B 1 164 ? -5.715 19.672 17.312 1 98 164 SER B CA 1
ATOM 2486 C C . SER B 1 164 ? -5.512 18.172 17.094 1 98 164 SER B C 1
ATOM 2488 O O . SER B 1 164 ? -5.098 17.469 18.016 1 98 164 SER B O 1
ATOM 2490 N N . ILE B 1 165 ? -5.793 17.688 15.914 1 98.31 165 ILE B N 1
ATOM 2491 C CA . ILE B 1 165 ? -5.629 16.266 15.594 1 98.31 165 ILE B CA 1
ATOM 2492 C C . ILE B 1 165 ? -4.152 15.891 15.656 1 98.31 165 ILE B C 1
ATOM 2494 O O . ILE B 1 165 ? -3.793 14.875 16.25 1 98.31 165 ILE B O 1
ATOM 2498 N N . LEU B 1 166 ? -3.305 16.766 15.117 1 98.12 166 LEU B N 1
ATOM 2499 C CA . LEU B 1 166 ? -1.869 16.5 15.117 1 98.12 166 LEU B CA 1
ATOM 2500 C C . LEU B 1 166 ? -1.311 16.547 16.547 1 98.12 166 LEU B C 1
ATOM 2502 O O . LEU B 1 166 ? -0.489 15.703 16.906 1 98.12 166 LEU B O 1
ATOM 2506 N N . ARG B 1 167 ? -1.747 17.469 17.344 1 96.19 167 ARG B N 1
ATOM 2507 C CA . ARG B 1 167 ? -1.295 17.562 18.734 1 96.19 167 ARG B CA 1
ATOM 2508 C C . ARG B 1 167 ? -1.662 16.312 19.516 1 96.19 167 ARG B C 1
ATOM 2510 O O . ARG B 1 167 ? -0.837 15.766 20.25 1 96.19 167 ARG B O 1
ATOM 2517 N N . ARG B 1 168 ? -2.848 15.898 19.281 1 96.44 168 ARG B N 1
ATOM 2518 C CA . ARG B 1 168 ? -3.318 14.703 19.984 1 96.44 168 ARG B CA 1
ATOM 2519 C C . ARG B 1 168 ? -2.547 13.469 19.531 1 96.44 168 ARG B C 1
ATOM 2521 O O . ARG B 1 168 ? -2.127 12.656 20.359 1 96.44 168 ARG B O 1
ATOM 2528 N N . ALA B 1 169 ? -2.426 13.336 18.234 1 95.81 169 ALA B N 1
ATOM 2529 C CA . ALA B 1 169 ? -1.72 12.18 17.672 1 95.81 169 ALA B CA 1
ATOM 2530 C C . ALA B 1 169 ? -0.283 12.125 18.188 1 95.81 169 ALA B C 1
ATOM 2532 O O . ALA B 1 169 ? 0.231 11.047 18.484 1 95.81 169 ALA B O 1
ATOM 2533 N N . ALA B 1 170 ? 0.359 13.266 18.281 1 93.75 170 ALA B N 1
ATOM 2534 C CA . ALA B 1 170 ? 1.741 13.328 18.75 1 93.75 170 ALA B CA 1
ATOM 2535 C C . ALA B 1 170 ? 1.828 13.016 20.25 1 93.75 170 ALA B C 1
ATOM 2537 O O . ALA B 1 170 ? 2.818 12.438 20.703 1 93.75 170 ALA B O 1
ATOM 2538 N N . ALA B 1 171 ? 0.83 13.367 20.953 1 90.5 171 ALA B N 1
ATOM 2539 C CA . ALA B 1 171 ? 0.801 13.125 22.391 1 90.5 171 ALA B CA 1
ATOM 2540 C C . ALA B 1 171 ? 0.579 11.648 22.703 1 90.5 171 ALA B C 1
ATOM 2542 O O . ALA B 1 171 ? 1.138 11.117 23.672 1 90.5 171 ALA B O 1
ATOM 2543 N N . ASP B 1 172 ? -0.229 10.953 21.938 1 86.38 172 ASP B N 1
ATOM 2544 C CA . ASP B 1 172 ? -0.547 9.539 22.125 1 86.38 172 ASP B CA 1
ATOM 2545 C C . ASP B 1 172 ? 0.691 8.664 21.938 1 86.38 172 ASP B C 1
ATOM 2547 O O . ASP B 1 172 ? 0.828 7.621 22.578 1 86.38 172 ASP B O 1
ATOM 2551 N N . GLY B 1 173 ? 1.501 8.984 21.078 1 74.75 173 GLY B N 1
ATOM 2552 C CA . GLY B 1 173 ? 2.729 8.242 20.859 1 74.75 173 GLY B CA 1
ATOM 2553 C C . GLY B 1 173 ? 3.688 8.305 22.031 1 74.75 173 GLY B C 1
ATOM 2554 O O . GLY B 1 173 ? 4.422 7.348 22.281 1 74.75 173 GLY B O 1
ATOM 2555 N N . SER B 1 174 ? 3.654 9.398 22.734 1 67.75 174 SER B N 1
ATOM 2556 C CA . SER B 1 174 ? 4.559 9.578 23.859 1 67.75 174 SER B CA 1
ATOM 2557 C C . SER B 1 174 ? 4.07 8.805 25.078 1 67.75 174 SER B C 1
ATOM 2559 O O . SER B 1 174 ? 4.852 8.523 26 1 67.75 174 SER B O 1
ATOM 2561 N N . ARG B 1 175 ? 2.807 8.398 25.031 1 62.38 175 ARG B N 1
ATOM 2562 C CA . ARG B 1 175 ? 2.242 7.688 26.172 1 62.38 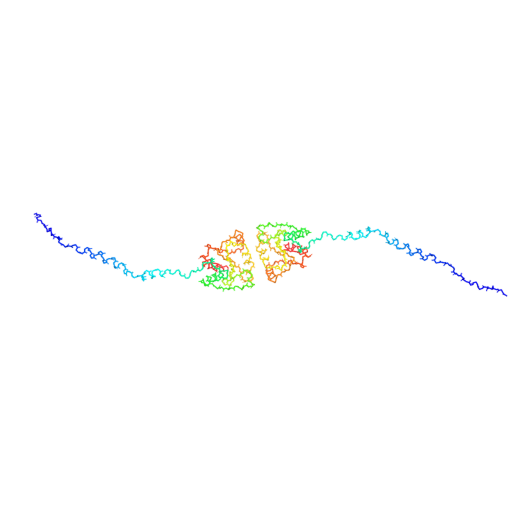175 ARG B CA 1
ATOM 2563 C C . ARG B 1 175 ? 2.348 6.18 25.984 1 62.38 175 ARG B C 1
ATOM 2565 O O . ARG B 1 175 ? 2.336 5.426 26.969 1 62.38 175 ARG B O 1
ATOM 2572 N N . ALA B 1 176 ? 2.582 5.688 24.922 1 55.22 176 ALA B N 1
ATOM 2573 C CA . ALA B 1 176 ? 2.623 4.242 24.719 1 55.22 176 ALA B CA 1
ATOM 2574 C C . ALA B 1 176 ? 4.016 3.688 25 1 55.22 176 ALA B C 1
ATOM 2576 O O . ALA B 1 176 ? 5.02 4.355 24.734 1 55.22 176 ALA B O 1
#

Solvent-accessible surface area (backbone atoms only — not comparable to full-atom values): 19869 Å² total; per-residue (Å²): 138,77,85,71,80,81,78,77,75,81,79,71,76,82,72,71,69,66,65,58,55,57,61,58,51,52,59,53,60,62,65,60,57,56,67,57,61,54,43,52,60,55,55,68,59,52,76,61,83,73,72,70,49,71,80,72,46,51,57,70,52,43,47,49,50,54,50,52,45,43,45,74,70,70,36,52,74,44,76,44,54,94,66,91,30,52,46,28,46,34,37,38,46,49,88,79,35,17,31,22,27,22,68,46,65,58,96,54,64,42,50,43,65,60,51,20,29,20,63,56,18,16,61,83,68,68,19,83,36,34,34,39,41,27,55,29,48,66,34,72,65,22,50,54,53,20,59,76,69,64,35,45,78,38,27,36,89,42,49,90,46,43,58,62,50,52,53,49,55,45,51,53,38,73,72,104,132,88,79,85,77,83,84,81,82,79,86,71,78,87,74,73,70,68,65,58,56,58,61,59,52,52,59,54,59,64,64,61,58,55,67,57,60,54,45,53,62,57,55,67,59,52,77,60,82,73,71,71,50,72,81,72,46,51,55,69,53,42,47,49,49,54,51,50,43,43,45,73,69,70,36,51,75,45,76,44,55,94,67,90,32,53,47,29,44,33,38,38,46,49,88,80,34,18,32,22,28,22,67,47,65,58,96,54,64,42,52,43,64,58,51,20,28,18,63,55,18,16,60,80,70,67,18,81,36,34,33,41,41,26,56,27,46,65,34,72,63,22,50,53,54,20,60,76,70,63,36,45,77,37,26,37,89,41,49,89,46,41,57,63,50,52,53,49,56,46,50,54,36,73,70,104

Foldseek 3Di:
DDPDDPPPDCPDDPDDPVVVVVVPVVVVVVVPPDCVVVCVVVVVPPVPPPPPDLQRDDQVVNLVVLQVLLVVLVWDKDADDPPPQQLFGMWTADPQAIEGEHEDEDDDADELVSVVSRLRRQVVVNHQAYEYAYLAHHDPRNVVSCVVSVYHYHYNVCVVVSNVVSNVSNVVSVVD/DDDPDDPDDCPDDPDDPVVVVVVPVVVVVVVPPDCVVVCVVVVVPPVPPPPPDLQNDDQVVNLVVLQVLLVVLVWDKDADDPPPQQLFGMWTADPQAIEGEHEDEDDDADELVSVVSRLRRQVVVNHQAYEYAYLAHHDPRNVVSCVVSVYHYHYNVCVVVSNVVSNVSNVVSVVD